Protein AF-A0A3B8IU15-F1 (afdb_monomer_lite)

Structure (mmCIF, N/CA/C/O backbone):
data_AF-A0A3B8IU15-F1
#
_entry.id   AF-A0A3B8IU15-F1
#
loop_
_atom_site.group_PDB
_atom_site.id
_atom_site.type_symbol
_atom_site.label_atom_id
_atom_site.label_alt_id
_atom_site.label_comp_id
_atom_site.label_asym_id
_atom_site.label_entity_id
_atom_site.label_seq_id
_atom_site.pdbx_PDB_ins_code
_atom_site.Cartn_x
_atom_site.Cartn_y
_atom_site.Cartn_z
_atom_site.occupancy
_atom_site.B_iso_or_equiv
_atom_site.auth_seq_id
_atom_site.auth_comp_id
_atom_site.auth_asym_id
_atom_site.auth_atom_id
_atom_site.pdbx_PDB_model_num
ATOM 1 N N . MET A 1 1 ? 6.426 -21.301 19.325 1.00 59.97 1 MET A N 1
ATOM 2 C CA . MET A 1 1 ? 5.201 -21.389 18.507 1.00 59.97 1 MET A CA 1
ATOM 3 C C . MET A 1 1 ? 5.144 -20.111 17.694 1.00 59.97 1 MET A C 1
ATOM 5 O O . MET A 1 1 ? 5.257 -19.052 18.295 1.00 59.97 1 MET A O 1
ATOM 9 N N . TYR A 1 2 ? 5.090 -20.204 16.367 1.00 81.44 2 TYR A N 1
ATOM 10 C CA . TYR A 1 2 ? 4.883 -19.036 15.508 1.00 81.44 2 TYR A CA 1
ATOM 11 C C . TYR A 1 2 ? 3.377 -18.874 15.291 1.00 81.44 2 TYR A C 1
ATOM 13 O O . TYR A 1 2 ? 2.702 -19.870 15.042 1.00 81.44 2 TYR A O 1
ATOM 21 N N . SER A 1 3 ? 2.863 -17.653 15.423 1.00 88.06 3 SER A N 1
ATOM 22 C CA . SER A 1 3 ? 1.466 -17.310 15.139 1.00 88.06 3 SER A CA 1
ATOM 23 C C . SER A 1 3 ? 1.438 -16.130 14.181 1.00 88.06 3 SER A C 1
ATOM 25 O O . SER A 1 3 ? 2.228 -15.198 14.335 1.00 88.06 3 SER A O 1
ATOM 27 N N . GLY A 1 4 ? 0.531 -16.176 13.207 1.00 90.06 4 GLY A N 1
ATOM 28 C CA . GLY A 1 4 ? 0.187 -15.002 12.409 1.00 90.06 4 GLY A CA 1
ATOM 29 C C . GLY A 1 4 ? -0.587 -13.972 13.237 1.00 90.06 4 GLY A C 1
ATOM 30 O O . GLY A 1 4 ? -0.955 -14.233 14.385 1.00 90.06 4 GLY A O 1
ATOM 31 N N . LEU A 1 5 ? -0.847 -12.811 12.634 1.00 92.81 5 LEU A N 1
ATOM 32 C CA . LEU A 1 5 ? -1.562 -11.700 13.278 1.00 92.81 5 LEU A CA 1
ATOM 33 C C . LEU A 1 5 ? -3.088 -11.862 13.281 1.00 92.81 5 LEU A C 1
ATOM 35 O O . LEU A 1 5 ? -3.754 -11.261 14.113 1.00 92.81 5 LEU A O 1
ATOM 39 N N . ALA A 1 6 ? -3.629 -12.695 12.389 1.00 94.38 6 ALA A N 1
ATOM 40 C CA . ALA A 1 6 ? -5.051 -13.024 12.320 1.00 94.38 6 ALA A CA 1
ATOM 41 C C . ALA A 1 6 ? -5.238 -14.557 12.321 1.00 94.38 6 ALA A C 1
ATOM 43 O O . ALA A 1 6 ? -5.575 -15.135 11.287 1.00 94.38 6 ALA A O 1
ATOM 44 N N . PRO A 1 7 ? -4.942 -15.242 13.444 1.00 93.38 7 PRO A N 1
ATOM 45 C CA . PRO A 1 7 ? -4.878 -16.707 13.496 1.00 93.38 7 PRO A CA 1
ATOM 46 C C . PRO A 1 7 ? -6.224 -17.402 13.243 1.00 93.38 7 PRO A C 1
ATOM 48 O O . PRO A 1 7 ? -6.230 -18.538 12.781 1.00 93.38 7 PRO A O 1
ATOM 51 N N . ASP A 1 8 ? -7.340 -16.714 13.497 1.00 93.25 8 ASP A N 1
ATOM 52 C CA . ASP A 1 8 ? -8.697 -17.250 13.328 1.00 93.25 8 ASP A CA 1
ATOM 53 C C . ASP A 1 8 ? -9.352 -16.841 11.993 1.00 93.25 8 ASP A C 1
ATOM 55 O O . ASP A 1 8 ? -10.523 -17.139 11.749 1.00 93.25 8 ASP A O 1
ATOM 59 N N . ALA A 1 9 ? -8.626 -16.136 11.116 1.00 94.50 9 ALA A N 1
ATOM 60 C CA . ALA A 1 9 ? -9.149 -15.724 9.818 1.00 94.50 9 ALA A CA 1
ATOM 61 C C . ALA A 1 9 ? -9.245 -16.905 8.835 1.00 94.50 9 ALA A C 1
ATOM 63 O O . ALA A 1 9 ? -8.441 -17.837 8.851 1.00 94.50 9 ALA A O 1
ATOM 64 N N . SER A 1 10 ? -10.229 -16.839 7.937 1.00 94.94 10 SER A N 1
ATOM 65 C CA . SER A 1 10 ? -10.330 -17.738 6.782 1.00 94.94 10 SER A CA 1
ATOM 66 C C . SER A 1 10 ? -9.655 -17.105 5.569 1.00 94.94 10 SER A C 1
ATOM 68 O O . SER A 1 10 ? -9.803 -15.907 5.337 1.00 94.94 10 SER A O 1
ATOM 70 N N . PHE A 1 11 ? -8.942 -17.910 4.782 1.00 95.81 11 PHE A N 1
ATOM 71 C CA . PHE A 1 11 ? -8.139 -17.428 3.660 1.00 95.81 11 PHE A CA 1
ATOM 72 C C . PHE A 1 11 ? -8.587 -18.055 2.341 1.00 95.81 11 PHE A C 1
ATOM 74 O O . PHE A 1 11 ? -8.794 -19.265 2.254 1.00 95.81 11 PHE A O 1
ATOM 81 N N . TYR A 1 12 ? -8.653 -17.221 1.307 1.00 97.44 12 TYR A N 1
ATOM 82 C CA . TYR A 1 12 ? -8.686 -17.642 -0.089 1.00 97.44 12 TYR A CA 1
ATOM 83 C C . TYR A 1 12 ? -7.323 -17.350 -0.712 1.00 97.44 12 TYR A C 1
ATOM 85 O O . TYR A 1 12 ? -6.688 -16.350 -0.377 1.00 97.44 12 TYR A O 1
ATOM 93 N N . LEU A 1 13 ? -6.871 -18.220 -1.613 1.00 96.62 13 LEU A N 1
ATOM 94 C CA . LEU A 1 13 ? -5.615 -18.046 -2.336 1.00 96.62 13 LEU A CA 1
ATOM 95 C C . LEU A 1 13 ? -5.902 -18.002 -3.833 1.00 96.62 13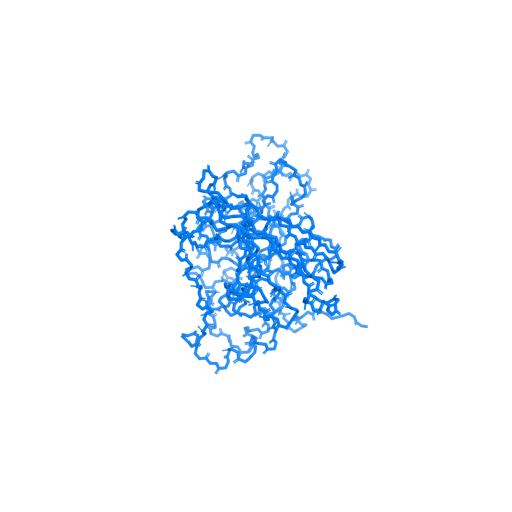 LEU A C 1
ATOM 97 O O . LEU A 1 13 ? -6.379 -18.985 -4.399 1.00 96.62 13 LEU A O 1
ATOM 101 N N . ALA A 1 14 ? -5.571 -16.880 -4.461 1.00 95.44 14 ALA A N 1
ATOM 102 C CA . ALA A 1 14 ? -5.543 -16.746 -5.908 1.00 95.44 14 ALA A CA 1
ATOM 103 C C . ALA A 1 14 ? -4.088 -16.758 -6.387 1.00 95.44 14 ALA A C 1
ATOM 105 O O . ALA A 1 14 ? -3.240 -16.065 -5.828 1.00 95.44 14 ALA A O 1
ATOM 106 N N . ARG A 1 15 ? -3.799 -17.556 -7.417 1.00 93.44 15 ARG A N 1
ATOM 107 C CA . ARG A 1 15 ? -2.500 -17.564 -8.095 1.00 93.44 15 ARG A CA 1
ATOM 108 C C . ARG A 1 15 ? -2.677 -16.944 -9.474 1.00 93.44 15 ARG A C 1
ATOM 110 O O . ARG A 1 15 ? -3.376 -17.527 -10.299 1.00 93.44 15 ARG A O 1
ATOM 117 N N . THR A 1 16 ? -2.062 -15.788 -9.683 1.00 92.12 16 THR A N 1
ATOM 118 C CA . THR A 1 16 ? -2.218 -14.956 -10.887 1.00 92.12 16 THR A CA 1
ATOM 119 C C . THR A 1 16 ? -1.038 -15.112 -11.841 1.00 92.12 16 THR A C 1
ATOM 121 O O . THR A 1 16 ? -1.242 -15.153 -13.054 1.00 92.12 16 THR A O 1
ATOM 124 N N . GLU A 1 17 ? 0.156 -15.305 -11.275 1.00 87.56 17 GLU A N 1
ATOM 125 C CA . GLU A 1 17 ? 1.407 -15.401 -12.025 1.00 87.56 17 GLU A CA 1
ATOM 126 C C . GLU A 1 17 ? 1.615 -16.782 -12.650 1.00 87.56 17 GLU A C 1
ATOM 128 O O . GLU A 1 17 ? 1.285 -17.839 -12.082 1.00 87.56 17 GLU A O 1
ATOM 133 N N . HIS A 1 18 ? 2.241 -16.767 -13.817 1.00 78.19 18 HIS A N 1
ATOM 134 C CA . HIS A 1 18 ? 2.696 -17.909 -14.571 1.00 78.19 18 HIS A CA 1
ATOM 135 C C . HIS A 1 18 ? 4.214 -18.043 -14.397 1.00 78.19 18 HIS A C 1
ATOM 137 O O . HIS A 1 18 ? 4.992 -17.475 -15.143 1.00 78.19 18 HIS A O 1
ATOM 143 N N . GLY A 1 19 ? 4.655 -18.860 -13.437 1.00 73.12 19 GLY A N 1
ATOM 144 C CA . GLY A 1 19 ? 6.040 -18.868 -12.929 1.00 73.12 19 GLY A CA 1
ATOM 145 C C . GLY A 1 19 ? 7.208 -19.211 -13.876 1.00 73.12 19 GLY A C 1
ATOM 146 O O . GLY A 1 19 ? 8.279 -19.541 -13.375 1.00 73.12 19 GLY A O 1
ATOM 147 N N . THR A 1 20 ? 7.037 -19.200 -15.200 1.00 77.88 20 THR A N 1
ATOM 148 C CA . THR A 1 20 ? 8.144 -19.237 -16.174 1.00 77.88 20 THR A CA 1
ATOM 149 C C . THR A 1 20 ? 8.263 -17.980 -17.025 1.00 77.88 20 THR A C 1
ATOM 151 O O . THR A 1 20 ? 9.301 -17.835 -17.663 1.00 77.88 20 THR A O 1
ATOM 154 N N . ASN A 1 21 ? 7.222 -17.141 -17.079 1.00 82.25 21 ASN A N 1
ATOM 155 C CA . ASN A 1 21 ? 7.164 -15.986 -17.965 1.00 82.25 21 ASN A CA 1
ATOM 156 C C . ASN A 1 21 ? 6.575 -14.795 -17.213 1.00 82.25 21 ASN A C 1
ATOM 158 O O . ASN A 1 21 ? 5.537 -14.966 -16.586 1.00 82.25 21 ASN A O 1
ATOM 162 N N . GLU A 1 22 ? 7.168 -13.620 -17.368 1.00 86.25 22 GLU A N 1
ATOM 163 C CA . GLU A 1 22 ? 6.643 -12.357 -16.837 1.00 86.25 22 GLU A CA 1
ATOM 164 C C . GLU A 1 22 ? 6.056 -11.557 -18.006 1.00 86.25 22 GLU A C 1
ATOM 166 O O . GLU A 1 22 ? 6.790 -11.147 -18.910 1.00 86.25 22 GLU A O 1
ATOM 171 N N . TYR A 1 23 ? 4.736 -11.351 -18.040 1.00 89.94 23 TYR A N 1
ATOM 172 C CA . TYR A 1 23 ? 4.070 -10.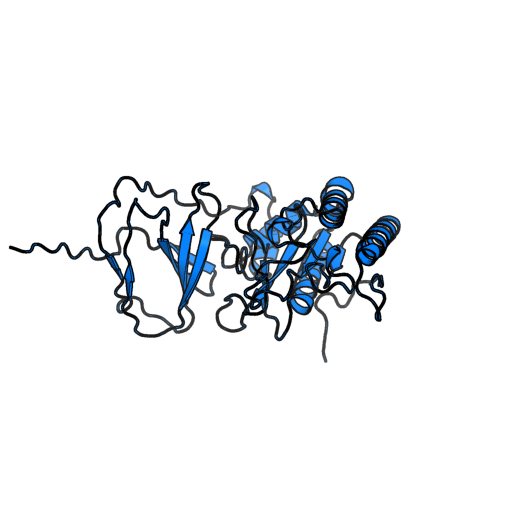638 -19.147 1.00 89.94 23 TYR A CA 1
ATOM 173 C C . TYR A 1 23 ? 2.816 -9.889 -18.687 1.00 89.94 23 TYR A C 1
ATOM 175 O O . TYR A 1 23 ? 2.153 -10.262 -17.720 1.00 89.94 23 TYR A O 1
ATOM 183 N N . ARG A 1 24 ? 2.410 -8.841 -19.416 1.00 89.88 24 ARG A N 1
ATOM 184 C CA . ARG A 1 24 ? 1.284 -7.971 -19.007 1.00 89.88 24 ARG A CA 1
ATOM 185 C C . ARG A 1 24 ? -0.052 -8.689 -18.821 1.00 89.88 24 ARG A C 1
ATOM 187 O O . ARG A 1 24 ? -0.902 -8.192 -18.084 1.00 89.88 24 ARG A O 1
ATOM 194 N N . GLY A 1 25 ? -0.250 -9.846 -19.451 1.00 90.75 25 GLY A N 1
ATOM 195 C CA . GLY A 1 25 ? -1.464 -10.649 -19.279 1.00 90.75 25 GLY A CA 1
ATOM 196 C C . GLY A 1 25 ? -1.646 -11.204 -17.860 1.00 90.75 25 GLY A C 1
ATOM 197 O O . GLY A 1 25 ? -2.768 -11.520 -17.471 1.00 90.75 25 GLY A O 1
ATOM 198 N N . GLU A 1 26 ? -0.598 -11.256 -17.038 1.00 93.06 26 GLU A N 1
ATOM 199 C CA . GLU A 1 26 ? -0.723 -11.613 -15.618 1.00 93.06 26 GLU A CA 1
ATOM 200 C C . GLU A 1 26 ? -1.559 -10.599 -14.835 1.00 93.06 26 GLU A C 1
ATOM 202 O O . GLU A 1 26 ? -2.309 -10.978 -13.935 1.00 93.06 26 GLU A O 1
ATOM 207 N N . GLN A 1 27 ? -1.569 -9.334 -15.263 1.00 94.31 27 GLN A N 1
ATOM 208 C CA . GLN A 1 27 ? -2.461 -8.322 -14.697 1.00 94.31 27 GLN A CA 1
ATOM 209 C C . GLN A 1 27 ? -3.933 -8.614 -15.001 1.00 94.31 27 GLN A C 1
ATOM 211 O O . GLN A 1 27 ? -4.802 -8.308 -14.187 1.00 94.31 27 GLN A O 1
ATOM 216 N N . ASP A 1 28 ? -4.233 -9.236 -16.143 1.00 94.88 28 ASP A N 1
ATOM 217 C CA . ASP A 1 28 ? -5.597 -9.660 -16.468 1.00 94.88 28 ASP A CA 1
ATOM 218 C C . ASP A 1 28 ? -6.029 -10.819 -15.570 1.00 94.88 28 ASP A C 1
ATOM 220 O O . ASP A 1 28 ? -7.147 -10.812 -15.050 1.00 94.88 28 ASP A O 1
ATOM 224 N N . ASN A 1 29 ? -5.124 -11.769 -15.307 1.00 95.56 29 ASN A N 1
ATOM 225 C CA . ASN A 1 29 ? -5.355 -12.826 -14.320 1.00 95.56 29 ASN A CA 1
ATOM 226 C C . ASN A 1 29 ? -5.553 -12.240 -12.918 1.00 95.56 29 ASN A C 1
ATOM 228 O O . ASN A 1 29 ? -6.396 -12.721 -12.162 1.00 95.56 29 ASN A O 1
ATOM 232 N N . TRP A 1 30 ? -4.795 -11.198 -12.576 1.00 95.94 30 TRP A N 1
ATOM 233 C CA . TRP A 1 30 ? -4.908 -10.497 -11.304 1.00 95.94 30 TRP A CA 1
ATOM 234 C C . TRP A 1 30 ? -6.268 -9.819 -11.138 1.00 95.94 30 TRP A C 1
ATOM 236 O O . TRP A 1 30 ? -6.927 -9.994 -10.113 1.00 95.94 30 TRP A O 1
ATOM 246 N N . ILE A 1 31 ? -6.740 -9.119 -12.169 1.00 97.38 31 ILE A N 1
ATOM 247 C CA . ILE A 1 31 ? -8.069 -8.498 -12.172 1.00 97.38 31 ILE A CA 1
ATOM 248 C C . ILE A 1 31 ? -9.161 -9.573 -12.082 1.00 97.38 31 ILE A C 1
ATOM 250 O O . ILE A 1 31 ? -10.061 -9.451 -11.254 1.00 97.38 31 ILE A O 1
ATOM 254 N N . ALA A 1 32 ? -9.050 -10.663 -12.845 1.00 97.56 32 ALA A N 1
ATOM 255 C CA . ALA A 1 32 ? -10.000 -11.774 -12.779 1.00 97.56 32 ALA A CA 1
ATOM 256 C C . ALA A 1 32 ? -10.025 -12.442 -11.389 1.00 97.56 32 ALA A C 1
ATOM 258 O O . ALA A 1 32 ? -11.082 -12.843 -10.897 1.00 97.56 32 ALA A O 1
ATOM 259 N N . ALA A 1 33 ? -8.873 -12.541 -10.722 1.00 97.50 33 ALA A N 1
ATOM 260 C CA . ALA A 1 33 ? -8.793 -13.015 -9.346 1.00 97.50 33 ALA A CA 1
ATOM 261 C C . ALA A 1 33 ? -9.493 -12.061 -8.369 1.00 97.50 33 ALA A C 1
ATOM 263 O O . ALA A 1 33 ? -10.202 -12.528 -7.478 1.00 97.50 33 ALA A O 1
ATOM 264 N N . LEU A 1 34 ? -9.335 -10.746 -8.539 1.00 97.75 34 LEU A N 1
ATOM 265 C CA . LEU A 1 34 ? -10.026 -9.752 -7.719 1.00 97.75 34 LEU A CA 1
ATOM 266 C C . LEU A 1 34 ? -11.552 -9.833 -7.896 1.00 97.75 34 LEU A C 1
ATOM 268 O O . LEU A 1 34 ? -12.276 -9.850 -6.902 1.00 97.75 34 LEU A O 1
ATOM 272 N N . GLU A 1 35 ? -12.038 -9.969 -9.132 1.00 97.81 35 GLU A N 1
ATOM 273 C CA . GLU A 1 35 ? -13.462 -10.179 -9.438 1.00 97.81 35 GLU A CA 1
ATOM 274 C C . GLU A 1 35 ? -14.001 -11.479 -8.821 1.00 97.81 35 GLU A C 1
ATOM 276 O O . GLU A 1 35 ? -15.108 -11.520 -8.279 1.00 97.81 35 GLU A O 1
ATOM 281 N N . TRP A 1 36 ? -13.208 -12.553 -8.854 1.00 98.31 36 TRP A N 1
ATOM 282 C CA . TRP A 1 36 ? -13.563 -13.807 -8.195 1.00 98.31 36 TRP A CA 1
ATOM 283 C C . TRP A 1 36 ? -13.656 -13.646 -6.671 1.00 98.31 36 TRP A C 1
ATOM 285 O O . TRP A 1 36 ? -14.621 -14.123 -6.071 1.00 98.31 36 TRP A O 1
ATOM 295 N N . LEU A 1 37 ? -12.711 -12.941 -6.044 1.00 98.25 37 LEU A N 1
ATOM 296 C CA . LEU A 1 37 ? -12.743 -12.649 -4.607 1.00 98.25 37 LEU A CA 1
ATOM 297 C C . LEU A 1 37 ? -13.967 -11.795 -4.223 1.00 98.25 37 LEU A C 1
ATOM 299 O O . LEU A 1 37 ? -14.635 -12.126 -3.240 1.00 98.25 37 LEU A O 1
ATOM 303 N N . ASP A 1 38 ? -14.314 -10.772 -5.015 1.00 97.50 38 ASP A N 1
ATOM 304 C CA . ASP A 1 38 ? -15.559 -9.992 -4.854 1.00 97.50 38 ASP A CA 1
ATOM 305 C C . ASP A 1 38 ? -16.791 -10.911 -4.905 1.00 97.50 38 ASP A C 1
ATOM 307 O O . ASP A 1 38 ? -17.642 -10.876 -4.016 1.00 97.50 38 ASP A O 1
ATOM 311 N N . SER A 1 39 ? -16.845 -11.833 -5.877 1.00 97.88 39 SER A N 1
ATOM 312 C CA . SER A 1 39 ? -17.966 -12.778 -6.026 1.00 97.88 39 SER A CA 1
ATOM 313 C C . SER A 1 39 ? -18.163 -13.718 -4.825 1.00 97.88 39 SER A C 1
ATOM 315 O O . SER A 1 39 ? -19.267 -14.218 -4.599 1.00 97.88 39 SER A O 1
ATOM 317 N N . LEU A 1 40 ? -17.105 -13.945 -4.039 1.00 97.62 40 LEU A N 1
ATOM 318 C CA . LEU A 1 40 ? -17.124 -14.740 -2.810 1.00 97.62 40 LEU A CA 1
ATOM 319 C C . LEU A 1 40 ? -17.455 -13.909 -1.558 1.00 97.62 40 LEU A C 1
ATOM 321 O O . LEU A 1 40 ? -17.557 -14.468 -0.465 1.00 97.62 40 LEU A O 1
ATOM 325 N N . GLY A 1 41 ? -17.611 -12.589 -1.696 1.00 95.88 41 GLY A N 1
ATOM 326 C CA . GLY A 1 41 ? -17.830 -11.665 -0.584 1.00 95.88 41 GLY A CA 1
ATOM 327 C C . GLY A 1 41 ? -16.572 -11.391 0.244 1.00 95.88 41 GLY A C 1
ATOM 328 O O . GLY A 1 41 ? -16.674 -11.035 1.421 1.00 95.88 41 GLY A O 1
ATOM 329 N N . VAL A 1 42 ? -15.379 -11.583 -0.330 1.00 97.44 42 VAL A N 1
ATOM 330 C CA . VAL A 1 42 ? -14.118 -11.265 0.349 1.00 97.44 42 VAL A CA 1
ATOM 331 C C . VAL A 1 42 ? -13.994 -9.753 0.500 1.00 97.44 42 VAL A C 1
ATOM 333 O O . VAL A 1 42 ? -14.056 -9.013 -0.473 1.00 97.44 42 VAL A O 1
ATOM 336 N N . ARG A 1 43 ? -13.780 -9.286 1.733 1.00 94.56 43 ARG A N 1
ATOM 337 C CA . ARG A 1 43 ? -13.648 -7.851 2.038 1.00 94.56 43 ARG A CA 1
ATOM 338 C C . ARG A 1 43 ? -12.231 -7.356 2.256 1.00 94.56 43 ARG A C 1
ATOM 340 O O . ARG A 1 43 ? -12.013 -6.158 2.159 1.00 94.56 43 ARG A O 1
ATOM 347 N N . LEU A 1 44 ? -11.294 -8.236 2.586 1.00 98.56 44 LEU A N 1
ATOM 348 C CA . LEU A 1 44 ? -9.899 -7.882 2.826 1.00 98.56 44 LEU A CA 1
ATOM 349 C C . LEU A 1 44 ? -9.019 -8.710 1.903 1.00 98.56 44 LEU A C 1
ATOM 351 O O . LEU A 1 44 ? -9.045 -9.939 1.958 1.00 98.56 44 LEU A O 1
ATOM 355 N N . VAL A 1 45 ? -8.232 -8.028 1.082 1.00 98.56 45 VAL A N 1
ATOM 356 C CA . VAL A 1 45 ? -7.308 -8.642 0.135 1.00 98.56 45 VAL A CA 1
ATOM 357 C C . VAL A 1 45 ? -5.906 -8.129 0.432 1.00 98.56 45 VAL A C 1
ATOM 359 O O . VAL A 1 45 ? -5.660 -6.926 0.433 1.00 98.56 45 VAL A O 1
ATOM 362 N N . ASN A 1 46 ? -4.984 -9.057 0.677 1.00 98.50 46 ASN A N 1
ATOM 363 C CA . ASN A 1 46 ? -3.555 -8.773 0.702 1.00 98.50 46 ASN A CA 1
ATOM 364 C C . ASN A 1 46 ? -2.948 -9.119 -0.658 1.00 98.50 46 ASN A C 1
ATOM 366 O O . ASN A 1 46 ? -3.100 -10.249 -1.122 1.00 98.50 46 ASN A O 1
ATOM 370 N N . CYS A 1 47 ? -2.180 -8.196 -1.225 1.00 97.38 47 CYS A N 1
ATOM 371 C CA . CYS A 1 47 ? -1.363 -8.430 -2.405 1.00 97.38 47 CYS A CA 1
ATOM 372 C C . CYS A 1 47 ? 0.102 -8.133 -2.086 1.00 97.38 47 CYS A C 1
ATOM 374 O O . CYS A 1 47 ? 0.471 -7.000 -1.790 1.00 97.38 47 CYS A O 1
ATOM 376 N N . SER A 1 48 ? 0.942 -9.160 -2.168 1.00 96.75 48 SER A N 1
ATOM 377 C CA . SER A 1 48 ? 2.394 -9.055 -1.973 1.00 96.75 48 SER A CA 1
ATOM 378 C C . SER A 1 48 ? 3.156 -9.029 -3.308 1.00 96.75 48 SER A C 1
ATOM 380 O O . SER A 1 48 ? 4.298 -9.488 -3.369 1.00 96.75 48 SER A O 1
ATOM 382 N N . LEU A 1 49 ? 2.487 -8.542 -4.356 1.00 94.06 49 LEU A N 1
ATOM 383 C CA . LEU A 1 49 ? 2.898 -8.500 -5.758 1.00 94.06 49 LEU A CA 1
ATOM 384 C C . LEU A 1 49 ? 2.602 -7.101 -6.325 1.00 94.06 49 LEU A C 1
ATOM 386 O O . LEU A 1 49 ? 1.629 -6.464 -5.910 1.00 94.06 49 LEU A O 1
ATOM 390 N N . GLY A 1 50 ? 3.418 -6.663 -7.278 1.00 95.00 50 GLY A N 1
ATOM 391 C CA . GLY A 1 50 ? 3.194 -5.478 -8.098 1.00 95.00 50 GLY A CA 1
ATOM 392 C C . GLY A 1 50 ? 4.019 -5.559 -9.382 1.00 95.00 50 GLY A C 1
ATOM 393 O O . GLY A 1 50 ? 4.911 -6.396 -9.491 1.00 95.00 50 GLY A O 1
ATOM 394 N N . TYR A 1 51 ? 3.709 -4.695 -10.342 1.00 95.50 51 TYR A N 1
ATOM 395 C CA . TYR A 1 51 ? 4.289 -4.687 -11.679 1.00 95.50 51 TYR A CA 1
ATOM 396 C C . TYR A 1 51 ? 5.007 -3.362 -11.952 1.00 95.50 51 TYR A C 1
ATOM 398 O O . TYR A 1 51 ? 4.503 -2.281 -11.638 1.00 95.50 51 TYR A O 1
ATOM 406 N N . SER A 1 52 ? 6.195 -3.437 -12.541 1.00 94.50 52 SER A N 1
ATOM 407 C CA . SER A 1 52 ? 7.021 -2.275 -12.877 1.00 94.50 52 SER A CA 1
ATOM 408 C C . SER A 1 52 ? 7.781 -2.540 -14.177 1.00 94.50 52 SER A C 1
ATOM 410 O O . SER A 1 52 ? 7.270 -2.307 -15.268 1.00 94.50 52 SER A O 1
ATOM 412 N N . TYR A 1 53 ? 8.975 -3.099 -14.078 1.00 91.62 53 TYR A N 1
ATOM 413 C CA . TYR A 1 53 ? 9.808 -3.527 -15.191 1.00 91.62 53 TYR A CA 1
ATOM 414 C C . TYR A 1 53 ? 10.299 -4.953 -14.926 1.00 91.62 53 TYR A C 1
ATOM 416 O O . TYR A 1 53 ? 10.140 -5.477 -13.826 1.00 91.62 53 TYR A O 1
ATOM 424 N N . GLY A 1 54 ? 10.927 -5.569 -15.924 1.00 90.06 54 GLY A N 1
ATOM 425 C CA . GLY A 1 54 ? 11.404 -6.949 -15.836 1.00 90.06 54 GLY A CA 1
ATOM 426 C C . GLY A 1 54 ? 10.481 -7.966 -16.503 1.00 90.06 54 GLY A C 1
ATOM 427 O O . GLY A 1 54 ? 10.697 -9.159 -16.318 1.00 90.06 54 GLY A O 1
ATOM 428 N N . PHE A 1 55 ? 9.512 -7.505 -17.300 1.00 92.81 55 PHE A N 1
ATOM 429 C CA . PHE A 1 55 ? 8.767 -8.373 -18.207 1.00 92.81 55 PHE A CA 1
ATOM 430 C C . PHE A 1 55 ? 9.702 -8.997 -19.253 1.00 92.81 55 PHE A C 1
ATOM 432 O O . PHE A 1 55 ? 10.719 -8.403 -19.633 1.00 92.81 55 PHE A O 1
ATOM 439 N N . ASP A 1 56 ? 9.338 -10.186 -19.739 1.00 92.50 56 ASP A N 1
ATOM 440 C CA . ASP A 1 56 ? 10.109 -10.935 -20.737 1.00 92.50 56 ASP A CA 1
ATOM 441 C C . ASP A 1 56 ? 10.220 -10.179 -22.067 1.00 92.50 56 ASP A C 1
ATOM 443 O O . ASP A 1 56 ? 11.258 -10.238 -22.732 1.00 92.50 56 ASP A O 1
ATOM 447 N N . ASP A 1 57 ? 9.151 -9.473 -22.455 1.00 93.69 57 ASP A N 1
ATOM 448 C CA . ASP A 1 57 ? 9.159 -8.514 -23.557 1.00 93.69 57 ASP A CA 1
ATOM 449 C C . ASP A 1 57 ? 9.432 -7.104 -23.003 1.00 93.69 57 ASP A C 1
ATOM 451 O O . ASP A 1 57 ? 8.582 -6.539 -22.310 1.00 93.69 57 ASP A O 1
ATOM 455 N N . PRO A 1 58 ? 10.592 -6.490 -23.303 1.00 93.75 58 PRO A N 1
ATOM 456 C CA . PRO A 1 58 ? 10.913 -5.164 -22.797 1.00 93.75 58 PRO A CA 1
ATOM 457 C C . PRO A 1 58 ? 9.942 -4.060 -23.227 1.00 93.75 58 PRO A C 1
ATOM 459 O O . PRO A 1 58 ? 9.859 -3.053 -22.525 1.00 93.75 58 PRO A O 1
ATOM 462 N N . GLU A 1 59 ? 9.213 -4.236 -24.336 1.00 94.75 59 GLU A N 1
ATOM 463 C CA . GLU A 1 59 ? 8.176 -3.294 -24.788 1.00 94.75 59 GLU A CA 1
ATOM 464 C C . GLU A 1 59 ? 6.949 -3.298 -23.862 1.00 94.75 59 GLU A C 1
ATOM 466 O O . GLU A 1 59 ? 6.142 -2.369 -23.877 1.00 94.75 59 GLU A O 1
ATOM 471 N N . GLU A 1 60 ? 6.809 -4.329 -23.024 1.00 94.06 60 GLU A N 1
ATOM 472 C CA . GLU A 1 60 ? 5.785 -4.405 -21.991 1.00 94.06 60 GLU A CA 1
ATOM 473 C C . GLU A 1 60 ? 6.220 -3.765 -20.664 1.00 94.06 60 GLU A C 1
ATOM 475 O O . GLU A 1 60 ? 5.384 -3.604 -19.776 1.00 94.06 60 GLU A O 1
ATOM 480 N N . ASN A 1 61 ? 7.472 -3.339 -20.495 1.00 95.31 61 ASN A N 1
ATOM 481 C CA . ASN A 1 61 ? 7.874 -2.641 -19.273 1.00 95.31 61 ASN A CA 1
ATOM 482 C C . ASN A 1 61 ? 7.080 -1.353 -19.070 1.00 95.31 61 ASN A C 1
ATOM 484 O O . ASN A 1 61 ? 6.762 -0.642 -20.022 1.00 95.31 61 ASN A O 1
ATOM 488 N N . TYR A 1 62 ? 6.745 -1.060 -17.816 1.00 96.12 62 TYR A N 1
ATOM 489 C CA . TYR A 1 62 ? 6.303 0.278 -17.465 1.00 96.12 62 TYR A CA 1
ATOM 490 C C . TYR A 1 62 ? 7.488 1.231 -17.437 1.00 96.12 62 TYR A C 1
ATOM 492 O O . TYR A 1 62 ? 8.638 0.836 -17.231 1.00 96.12 62 TYR A O 1
ATOM 500 N N . LEU A 1 63 ? 7.173 2.508 -17.571 1.00 95.62 63 LEU A N 1
ATOM 501 C CA . LEU A 1 63 ? 8.061 3.604 -17.255 1.00 95.62 63 LEU A CA 1
ATOM 502 C C . LEU A 1 63 ? 7.750 4.160 -15.857 1.00 95.62 63 LEU A C 1
ATOM 504 O O . LEU A 1 63 ? 6.599 4.113 -15.411 1.00 95.62 63 LEU A O 1
ATOM 508 N N . PRO A 1 64 ? 8.741 4.748 -15.159 1.00 95.00 64 PRO A N 1
ATOM 509 C CA . PRO A 1 64 ? 8.523 5.362 -13.851 1.00 95.00 64 PRO A CA 1
ATOM 510 C C . PRO A 1 64 ? 7.388 6.396 -13.828 1.00 95.00 64 PRO A C 1
ATOM 512 O O . PRO A 1 64 ? 6.707 6.524 -12.815 1.00 95.00 64 PRO A O 1
ATOM 515 N N . GLU A 1 65 ? 7.174 7.134 -14.924 1.00 94.88 65 GLU A N 1
ATOM 516 C CA . GLU A 1 65 ? 6.116 8.155 -15.011 1.00 94.88 65 GLU A CA 1
ATOM 517 C C . GLU A 1 65 ? 4.703 7.577 -15.158 1.00 94.88 65 GLU A C 1
ATOM 519 O O . GLU A 1 65 ? 3.733 8.288 -14.906 1.00 94.88 65 GLU A O 1
ATOM 524 N N . GLU A 1 66 ? 4.576 6.290 -15.487 1.00 95.69 66 GLU A N 1
ATOM 525 C CA . GLU A 1 66 ? 3.287 5.593 -15.556 1.00 95.69 66 GLU A CA 1
ATOM 526 C C . GLU A 1 66 ? 2.773 5.155 -14.176 1.00 95.69 66 GLU A C 1
ATOM 528 O O . GLU A 1 66 ? 1.649 4.669 -14.059 1.00 95.69 66 GLU A O 1
ATOM 533 N N . MET A 1 67 ? 3.560 5.345 -13.110 1.00 96.56 67 MET A N 1
ATOM 534 C CA . MET A 1 67 ? 3.142 5.103 -11.723 1.00 96.56 67 MET A CA 1
ATOM 535 C C . MET A 1 67 ? 2.245 6.239 -11.193 1.00 96.56 67 MET A C 1
ATOM 537 O O . MET A 1 67 ? 2.440 6.732 -10.083 1.00 96.56 67 MET A O 1
ATOM 541 N N . ASP A 1 68 ? 1.285 6.691 -12.006 1.00 93.44 68 ASP A N 1
ATOM 542 C CA . ASP A 1 68 ? 0.432 7.871 -11.790 1.00 93.44 68 ASP A CA 1
ATOM 543 C C . ASP A 1 68 ? -0.996 7.541 -11.312 1.00 93.44 68 ASP A C 1
ATOM 545 O O . ASP A 1 68 ? -1.840 8.431 -11.188 1.00 93.44 68 ASP A O 1
ATOM 549 N N . GLY A 1 69 ? -1.281 6.263 -11.045 1.00 92.44 69 GLY A N 1
ATOM 550 C CA . GLY A 1 69 ? -2.595 5.785 -10.606 1.00 92.44 69 GLY A CA 1
ATOM 551 C C . GLY A 1 69 ? -3.580 5.518 -11.724 1.00 92.44 69 GLY A C 1
ATOM 552 O O . GLY A 1 69 ? -4.753 5.275 -11.440 1.00 92.44 69 GLY A O 1
ATOM 553 N N . ARG A 1 70 ? -3.133 5.539 -12.983 1.00 92.88 70 ARG A N 1
ATOM 554 C CA . ARG A 1 70 ? -4.011 5.361 -14.146 1.00 92.88 70 ARG A CA 1
ATOM 555 C C . ARG A 1 70 ? -3.755 4.085 -14.934 1.00 92.88 70 ARG A C 1
ATOM 557 O O . ARG A 1 70 ? -4.410 3.876 -15.957 1.00 92.88 70 ARG A O 1
ATOM 564 N N . THR A 1 71 ? -2.862 3.212 -14.471 1.00 94.81 71 THR A N 1
ATOM 565 C CA . THR A 1 71 ? -2.700 1.885 -15.07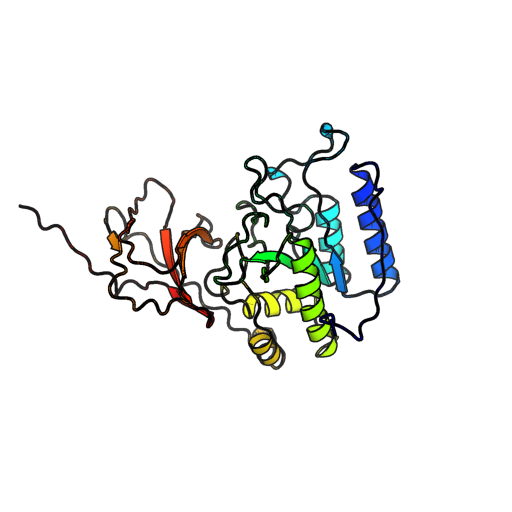5 1.00 94.81 71 THR A CA 1
ATOM 566 C C . THR A 1 71 ? -4.020 1.100 -14.998 1.00 94.81 71 THR A C 1
ATOM 568 O O . THR A 1 71 ? -4.889 1.357 -14.158 1.00 94.81 71 THR A O 1
ATOM 571 N N . LYS A 1 72 ? -4.191 0.106 -15.879 1.00 94.12 72 LYS A N 1
ATOM 572 C CA . LYS A 1 72 ? -5.398 -0.737 -15.905 1.00 94.12 72 LYS A CA 1
ATOM 573 C C . LYS A 1 72 ? -5.665 -1.392 -14.544 1.00 94.12 72 LYS A C 1
ATOM 575 O O . LYS A 1 72 ? -6.794 -1.361 -14.055 1.00 94.12 72 LYS A O 1
ATOM 580 N N . ILE A 1 73 ? -4.625 -1.964 -13.940 1.00 96.50 73 ILE A N 1
ATOM 581 C CA . ILE A 1 73 ? -4.713 -2.631 -12.643 1.00 96.50 73 ILE A CA 1
ATOM 582 C C . ILE A 1 73 ? -4.943 -1.628 -11.503 1.00 96.50 73 ILE A C 1
ATOM 584 O O . ILE A 1 73 ? -5.783 -1.894 -10.645 1.00 96.50 73 ILE A O 1
ATOM 588 N N . ALA A 1 74 ? -4.329 -0.436 -11.547 1.00 96.81 74 ALA A N 1
ATOM 589 C CA . ALA A 1 74 ? -4.607 0.650 -10.603 1.00 96.81 74 ALA A CA 1
ATOM 590 C C . ALA A 1 74 ? -6.081 1.081 -10.644 1.00 96.81 74 ALA A C 1
ATOM 592 O O . ALA A 1 74 ? -6.720 1.272 -9.607 1.00 96.81 74 ALA A O 1
ATOM 593 N N . LYS A 1 75 ? -6.671 1.162 -11.843 1.00 96.00 75 LYS A N 1
ATOM 594 C CA . LYS A 1 75 ? -8.090 1.496 -11.967 1.00 96.00 75 LYS A CA 1
ATOM 595 C C . LYS A 1 75 ? -8.999 0.390 -11.430 1.00 96.00 75 LYS A C 1
ATOM 597 O O . LYS A 1 75 ? -10.000 0.695 -10.785 1.00 96.00 75 LYS A O 1
ATOM 602 N N . ALA A 1 76 ? -8.655 -0.877 -11.657 1.00 96.75 76 ALA A N 1
ATOM 603 C CA . ALA A 1 76 ? -9.425 -2.008 -11.143 1.00 96.75 76 ALA A CA 1
ATOM 604 C C . ALA A 1 76 ? -9.464 -2.028 -9.605 1.00 96.75 76 ALA A C 1
ATOM 606 O O . ALA A 1 76 ? -10.536 -2.181 -9.019 1.00 96.75 76 ALA A O 1
ATOM 607 N N . VAL A 1 77 ? -8.322 -1.801 -8.946 1.00 97.38 77 VAL A N 1
ATOM 608 C CA . VAL A 1 77 ? -8.272 -1.746 -7.475 1.00 97.38 77 VAL A CA 1
ATOM 609 C C . VAL A 1 77 ? -9.007 -0.542 -6.906 1.00 97.38 77 VAL A C 1
ATOM 611 O O . VAL A 1 77 ? -9.683 -0.676 -5.890 1.00 97.38 77 VAL A O 1
ATOM 614 N N . GLN A 1 78 ? -8.941 0.606 -7.584 1.00 94.69 78 GLN A N 1
ATOM 615 C CA . GLN A 1 78 ? -9.694 1.787 -7.179 1.00 94.69 78 GLN A CA 1
ATOM 616 C C . GLN A 1 78 ? -11.202 1.495 -7.193 1.00 94.69 78 GLN A C 1
ATOM 618 O O . GLN A 1 78 ? -11.889 1.774 -6.215 1.00 94.69 78 GLN A O 1
ATOM 623 N N . LEU A 1 79 ? -11.714 0.881 -8.266 1.00 94.88 79 LEU A N 1
ATOM 624 C CA . LEU A 1 79 ? -13.131 0.511 -8.373 1.00 94.88 79 LEU A CA 1
ATOM 625 C C . LEU A 1 79 ? -13.538 -0.511 -7.304 1.00 94.88 79 LEU A C 1
ATOM 627 O O . LEU A 1 79 ? -14.598 -0.383 -6.696 1.00 94.88 79 LEU A O 1
ATOM 631 N N . ALA A 1 80 ? -12.694 -1.504 -7.024 1.00 96.81 80 ALA A N 1
ATOM 632 C CA . ALA A 1 80 ? -12.965 -2.471 -5.965 1.00 96.81 80 ALA A CA 1
ATOM 633 C C . ALA A 1 80 ? -13.016 -1.812 -4.570 1.00 96.81 80 ALA A C 1
ATOM 635 O O . ALA A 1 80 ? -13.877 -2.147 -3.754 1.00 96.81 80 ALA A O 1
ATOM 636 N N . ALA A 1 81 ? -12.155 -0.831 -4.297 1.00 93.38 81 ALA A N 1
ATOM 637 C CA . ALA A 1 81 ? -12.213 -0.078 -3.049 1.00 93.38 81 ALA A CA 1
ATOM 638 C C . ALA A 1 81 ? -13.453 0.829 -2.967 1.00 93.38 81 ALA A C 1
ATOM 640 O O . ALA A 1 81 ? -14.209 0.763 -1.997 1.00 93.38 81 ALA A O 1
ATOM 641 N N . GLU A 1 82 ? -13.686 1.654 -3.988 1.00 88.44 82 GLU A N 1
ATOM 642 C CA . GLU A 1 82 ? -14.708 2.709 -3.976 1.00 88.44 82 GLU A CA 1
ATOM 643 C C . GLU A 1 82 ? -16.131 2.174 -4.188 1.00 88.44 82 GLU A C 1
ATOM 645 O O . GLU A 1 82 ? -17.068 2.644 -3.542 1.00 88.44 82 GLU A O 1
ATOM 650 N N . GLU A 1 83 ? -16.310 1.182 -5.064 1.00 92.62 83 GLU A N 1
ATOM 651 C CA . GLU A 1 83 ? -17.636 0.697 -5.470 1.00 92.62 83 GLU A CA 1
ATOM 652 C C . GLU A 1 83 ? -18.033 -0.620 -4.797 1.00 92.62 83 GLU A C 1
ATOM 654 O O . GLU A 1 83 ? -19.225 -0.894 -4.638 1.00 92.62 83 GLU A O 1
ATOM 659 N N . LYS A 1 84 ? -17.056 -1.448 -4.402 1.00 94.62 84 LYS A N 1
ATOM 660 C CA . LYS A 1 84 ? -17.306 -2.756 -3.762 1.00 94.62 84 LYS A CA 1
ATOM 661 C C . LYS A 1 84 ? -17.027 -2.766 -2.264 1.00 94.62 84 LYS A C 1
ATOM 663 O O . LYS A 1 84 ? -17.405 -3.713 -1.579 1.00 94.62 84 LYS A O 1
ATOM 668 N N . GLY A 1 85 ? -16.397 -1.717 -1.732 1.00 91.31 85 GLY A N 1
ATOM 669 C CA . GLY A 1 85 ? -16.033 -1.648 -0.318 1.00 91.31 85 GLY A CA 1
ATOM 670 C C . GLY A 1 85 ? -14.956 -2.664 0.077 1.00 91.31 85 GLY A C 1
ATOM 671 O O . GLY A 1 85 ? -14.867 -3.031 1.253 1.00 91.31 85 GLY A O 1
ATOM 672 N N . MET A 1 86 ? -14.156 -3.136 -0.887 1.00 98.00 86 MET A N 1
ATOM 673 C CA . MET A 1 86 ? -13.034 -4.035 -0.628 1.00 98.00 86 MET A CA 1
ATOM 674 C C . MET A 1 86 ? -11.848 -3.252 -0.064 1.00 98.00 86 MET A C 1
ATOM 676 O O . MET A 1 86 ? -11.481 -2.190 -0.555 1.00 98.00 86 MET A O 1
ATOM 680 N N . ILE A 1 87 ? -11.213 -3.795 0.965 1.00 98.62 87 ILE A N 1
ATOM 681 C CA . ILE A 1 87 ? -9.996 -3.248 1.551 1.00 98.62 87 ILE A CA 1
ATOM 682 C C . ILE A 1 87 ? -8.807 -3.963 0.923 1.00 98.62 87 ILE A C 1
ATOM 684 O O . ILE A 1 87 ? -8.639 -5.174 1.083 1.00 98.62 87 ILE A O 1
ATOM 688 N N . LEU A 1 88 ? -7.986 -3.202 0.207 1.00 98.62 88 LEU A N 1
ATOM 689 C CA . LEU A 1 88 ? -6.855 -3.711 -0.558 1.00 98.62 88 LEU A CA 1
ATOM 690 C C . LEU A 1 88 ? -5.563 -3.258 0.116 1.00 98.62 88 LEU A C 1
ATOM 692 O O . LEU A 1 88 ? -5.267 -2.066 0.152 1.00 98.62 88 LEU A O 1
ATOM 696 N N . VAL A 1 89 ? -4.814 -4.211 0.665 1.00 98.81 89 VAL A N 1
ATOM 697 C CA . VAL A 1 89 ? -3.504 -3.990 1.284 1.00 98.81 89 VAL A CA 1
ATOM 698 C C . VAL A 1 89 ? -2.439 -4.495 0.319 1.00 98.81 89 VAL A C 1
ATOM 700 O O . VAL A 1 89 ? -2.334 -5.698 0.091 1.00 98.81 89 VAL A O 1
ATOM 703 N N . ILE A 1 90 ? -1.680 -3.583 -0.283 1.00 98.69 90 ILE A N 1
ATOM 704 C CA . ILE A 1 90 ? -0.763 -3.883 -1.390 1.00 98.69 90 ILE A CA 1
ATOM 705 C C . ILE A 1 90 ? 0.669 -3.526 -0.986 1.00 98.69 90 ILE A C 1
ATOM 707 O O . ILE A 1 90 ? 0.933 -2.436 -0.481 1.00 98.69 90 ILE A O 1
ATOM 711 N N . SER A 1 91 ? 1.614 -4.440 -1.202 1.00 98.31 91 SER A N 1
ATOM 712 C CA . SER A 1 91 ? 3.039 -4.169 -0.997 1.00 98.31 91 SER A CA 1
ATOM 713 C C . SER A 1 91 ? 3.533 -3.094 -1.953 1.00 98.31 91 SER A C 1
ATOM 715 O O . SER A 1 91 ? 3.210 -3.125 -3.135 1.00 98.31 91 SER A O 1
ATOM 717 N N . GLN A 1 92 ? 4.367 -2.183 -1.466 1.00 96.00 92 GLN A N 1
ATOM 718 C CA . GLN A 1 92 ? 4.780 -1.038 -2.265 1.00 96.00 92 GLN A CA 1
ATOM 719 C C . GLN A 1 92 ? 5.742 -1.373 -3.418 1.00 96.00 92 GLN A C 1
ATOM 721 O O . GLN A 1 92 ? 5.819 -0.608 -4.367 1.00 96.00 92 GLN A O 1
ATOM 726 N N . GLY A 1 93 ? 6.472 -2.488 -3.368 1.00 97.06 93 GLY A N 1
ATOM 727 C CA . GLY A 1 93 ? 7.548 -2.803 -4.321 1.00 97.06 93 GLY A CA 1
ATOM 728 C C . GLY A 1 93 ? 8.936 -2.740 -3.683 1.00 97.06 93 GLY A C 1
ATOM 729 O O . GLY A 1 93 ? 9.101 -2.229 -2.567 1.00 97.06 93 GLY A O 1
ATOM 730 N N . ASN A 1 94 ? 9.927 -3.324 -4.357 1.00 97.19 94 ASN A N 1
ATOM 731 C CA . ASN A 1 94 ? 11.269 -3.592 -3.823 1.00 97.19 94 ASN A CA 1
ATOM 732 C C . ASN A 1 94 ? 12.399 -2.936 -4.636 1.00 97.19 94 ASN A C 1
ATOM 734 O O . ASN A 1 94 ? 13.583 -3.197 -4.409 1.00 97.19 94 ASN A O 1
ATOM 738 N N . GLU A 1 95 ? 12.034 -2.035 -5.539 1.00 95.75 95 GLU A N 1
ATOM 739 C CA . GLU A 1 95 ? 12.919 -1.401 -6.512 1.00 95.75 95 GLU A CA 1
ATOM 740 C C . GLU A 1 95 ? 13.534 -0.102 -5.947 1.00 95.75 95 GLU A C 1
ATOM 742 O O . GLU A 1 95 ? 14.141 0.695 -6.657 1.00 95.75 95 GLU A O 1
ATOM 747 N N . GLY A 1 96 ? 13.417 0.127 -4.634 1.00 93.06 96 GLY A N 1
ATOM 748 C CA . GLY A 1 96 ? 13.787 1.373 -3.961 1.00 93.06 96 GLY A CA 1
ATOM 749 C C . GLY A 1 96 ? 15.282 1.712 -3.945 1.00 93.06 96 GLY A C 1
ATOM 750 O O . GLY A 1 96 ? 15.628 2.859 -3.643 1.00 93.06 96 GLY A O 1
ATOM 751 N N . ASN A 1 97 ? 16.148 0.740 -4.243 1.00 92.06 97 ASN A N 1
ATOM 752 C CA . ASN A 1 97 ? 17.594 0.921 -4.421 1.00 92.06 97 ASN A CA 1
ATOM 753 C C . ASN A 1 97 ? 18.008 0.931 -5.903 1.00 92.06 97 ASN A C 1
ATOM 755 O O . ASN A 1 97 ? 19.168 1.223 -6.196 1.00 92.06 97 ASN A O 1
ATOM 759 N N . ASP A 1 98 ? 17.100 0.603 -6.825 1.00 93.06 98 ASP A N 1
ATOM 760 C CA . ASP A 1 98 ? 17.379 0.659 -8.255 1.00 93.06 98 ASP A CA 1
ATOM 761 C C . ASP A 1 98 ? 17.335 2.117 -8.711 1.00 93.06 98 ASP A C 1
ATOM 763 O O . ASP A 1 98 ? 16.285 2.751 -8.686 1.00 93.06 98 ASP A O 1
ATOM 767 N N . LEU A 1 99 ? 18.480 2.659 -9.130 1.00 89.00 99 LEU A N 1
ATOM 768 C CA . LEU A 1 99 ? 18.606 4.055 -9.557 1.00 89.00 99 LEU A CA 1
ATOM 769 C C . LEU A 1 99 ? 17.783 4.395 -10.808 1.00 89.00 99 LEU A C 1
ATOM 771 O O . LEU A 1 99 ? 17.567 5.575 -11.070 1.00 89.00 99 LEU A O 1
ATOM 775 N N . THR A 1 100 ? 17.344 3.393 -11.570 1.00 90.81 100 THR A N 1
ATOM 776 C CA . THR A 1 100 ? 16.522 3.562 -12.774 1.00 90.81 100 THR A CA 1
ATOM 777 C C . THR A 1 100 ? 15.021 3.566 -12.483 1.00 90.81 100 THR A C 1
ATOM 779 O O . THR A 1 100 ? 14.258 4.059 -13.309 1.00 90.81 100 THR A O 1
ATOM 782 N N . TRP A 1 101 ? 14.602 3.085 -11.304 1.00 94.38 101 TRP A N 1
ATOM 783 C CA . TRP A 1 101 ? 13.193 2.996 -10.914 1.00 94.38 101 TRP A CA 1
ATOM 784 C C . TRP A 1 101 ? 12.880 3.768 -9.631 1.00 94.38 101 TRP A C 1
ATOM 786 O O . TRP A 1 101 ? 12.196 4.786 -9.669 1.00 94.38 101 TRP A O 1
ATOM 796 N N . GLN A 1 102 ? 13.404 3.310 -8.488 1.00 90.06 102 GLN A N 1
ATOM 797 C CA . GLN A 1 102 ? 13.240 3.852 -7.129 1.00 90.06 102 GLN A CA 1
ATOM 798 C C . GLN A 1 102 ? 11.813 3.910 -6.560 1.00 90.06 102 GLN A C 1
ATOM 800 O O . GLN A 1 102 ? 11.659 3.970 -5.335 1.00 90.06 102 GLN A O 1
ATOM 805 N N . TYR A 1 103 ? 10.785 3.943 -7.401 1.00 94.19 103 TYR A N 1
ATOM 806 C CA . TYR A 1 103 ? 9.398 4.104 -6.993 1.00 94.19 103 TYR A CA 1
ATOM 807 C C . TYR A 1 103 ? 8.741 2.789 -6.587 1.00 94.19 103 TYR A C 1
ATOM 809 O O . TYR A 1 103 ? 9.330 1.711 -6.650 1.00 94.19 103 TYR A O 1
ATOM 817 N N . LEU A 1 104 ? 7.503 2.913 -6.125 1.00 96.62 104 LEU A N 1
ATOM 818 C CA . LEU A 1 104 ? 6.573 1.805 -6.000 1.00 96.62 104 LEU A CA 1
ATOM 819 C C . LEU A 1 104 ? 6.317 1.089 -7.342 1.00 96.62 104 LEU A C 1
ATOM 821 O O . LEU A 1 104 ? 6.689 1.585 -8.408 1.00 96.62 104 LEU A O 1
ATOM 825 N N . SER A 1 105 ? 5.626 -0.048 -7.278 1.00 96.75 105 SER A N 1
ATOM 826 C CA . SER A 1 105 ? 5.091 -0.782 -8.434 1.00 96.75 105 SER A CA 1
ATOM 827 C C . SER A 1 105 ? 3.558 -0.741 -8.465 1.00 96.75 105 SER A C 1
ATOM 829 O O . SER A 1 105 ? 2.909 -0.599 -7.423 1.00 96.75 105 SER A O 1
ATOM 831 N N . THR A 1 106 ? 2.966 -0.872 -9.655 1.00 97.31 106 THR A N 1
ATOM 832 C CA . THR A 1 106 ? 1.506 -0.868 -9.802 1.00 97.31 106 THR A CA 1
ATOM 833 C C . THR A 1 106 ? 0.904 -2.177 -9.294 1.00 97.31 106 THR A C 1
ATOM 835 O O . THR A 1 106 ? 1.467 -3.232 -9.585 1.00 97.31 106 THR A O 1
ATOM 838 N N . PRO A 1 107 ? -0.191 -2.184 -8.505 1.00 97.62 107 PRO A N 1
ATOM 839 C CA . PRO A 1 107 ? -1.159 -1.100 -8.284 1.00 97.62 107 PRO A CA 1
ATOM 840 C C . PRO A 1 107 ? -1.031 -0.318 -6.957 1.00 97.62 107 PRO A C 1
ATOM 842 O O . PRO A 1 107 ? -2.027 0.223 -6.468 1.00 97.62 107 PRO A O 1
ATOM 845 N N . ALA A 1 108 ? 0.142 -0.265 -6.316 1.00 98.12 108 ALA A N 1
ATOM 846 C CA . ALA A 1 108 ? 0.291 0.360 -4.993 1.00 98.12 108 ALA A CA 1
ATOM 847 C C . ALA A 1 108 ? 0.034 1.886 -4.973 1.00 98.12 108 ALA A C 1
ATOM 849 O O . ALA A 1 108 ? -0.328 2.453 -3.940 1.00 98.12 108 ALA A O 1
ATOM 850 N N . GLU A 1 109 ? 0.202 2.570 -6.099 1.00 96.19 109 GLU A N 1
ATOM 851 C CA . GLU A 1 109 ? -0.082 3.995 -6.278 1.00 96.19 109 GLU A CA 1
ATOM 852 C C . GLU A 1 109 ? -1.569 4.339 -6.268 1.00 96.19 109 GLU A C 1
ATOM 854 O O . GLU A 1 109 ? -1.917 5.502 -6.058 1.00 96.19 109 GLU A O 1
ATOM 859 N N . ALA A 1 110 ? -2.441 3.360 -6.514 1.00 95.19 110 ALA A N 1
ATOM 860 C CA . ALA A 1 110 ? -3.847 3.622 -6.765 1.00 95.19 110 ALA A CA 1
ATOM 861 C C . ALA A 1 110 ? -4.533 4.357 -5.592 1.00 95.19 110 ALA A C 1
ATOM 863 O O . ALA A 1 110 ? -4.280 4.061 -4.413 1.00 95.19 110 ALA A O 1
ATOM 864 N N . PRO A 1 111 ? -5.446 5.301 -5.876 1.00 86.44 111 PRO A N 1
ATOM 865 C CA . PRO A 1 111 ? -6.322 5.849 -4.851 1.00 86.44 111 PRO A CA 1
ATOM 866 C C . PRO A 1 111 ? -7.175 4.751 -4.201 1.00 86.44 111 PRO A C 1
ATOM 868 O O . PRO A 1 111 ? -7.599 3.803 -4.859 1.00 86.44 111 PRO A O 1
ATOM 871 N N . GLY A 1 112 ? -7.422 4.874 -2.896 1.00 84.50 112 GLY A N 1
ATOM 872 C CA . GLY A 1 112 ? -8.283 3.955 -2.142 1.00 84.50 112 GLY A CA 1
ATOM 873 C C . GLY A 1 112 ? -7.634 2.639 -1.698 1.00 84.50 112 GLY A C 1
ATOM 874 O O . GLY A 1 112 ? -8.231 1.924 -0.894 1.00 84.50 112 GLY A O 1
ATOM 875 N N . VAL A 1 113 ? -6.414 2.324 -2.149 1.00 95.75 113 VAL A N 1
ATOM 876 C CA . VAL A 1 113 ? -5.658 1.173 -1.626 1.00 95.75 113 VAL A CA 1
ATOM 877 C C . VAL A 1 113 ? -4.724 1.571 -0.493 1.00 95.75 113 VAL A C 1
ATOM 879 O O . VAL A 1 113 ? -4.185 2.678 -0.479 1.00 95.75 113 VAL A O 1
ATOM 882 N N . ILE A 1 114 ? -4.479 0.633 0.418 1.00 98.62 114 ILE A N 1
ATOM 883 C CA . ILE A 1 114 ? -3.503 0.753 1.498 1.00 98.62 114 ILE A CA 1
ATOM 884 C C . ILE A 1 114 ? -2.177 0.193 0.986 1.00 98.62 114 ILE A C 1
ATOM 886 O O . ILE A 1 114 ? -1.940 -1.015 0.993 1.00 98.62 114 ILE A O 1
ATOM 890 N N . SER A 1 115 ? -1.311 1.081 0.521 1.00 98.50 115 SER A N 1
ATOM 891 C CA . SER A 1 115 ? 0.043 0.736 0.099 1.00 98.50 115 SER A CA 1
ATOM 892 C C . SER A 1 115 ? 0.987 0.631 1.293 1.00 98.50 115 SER A C 1
ATOM 894 O O . SER A 1 115 ? 0.983 1.487 2.183 1.00 98.50 115 SER A O 1
ATOM 896 N N . VAL A 1 116 ? 1.797 -0.426 1.314 1.00 98.81 116 VAL A N 1
ATOM 897 C CA . VAL A 1 116 ? 2.611 -0.773 2.479 1.00 98.81 116 VAL A CA 1
ATOM 898 C C . VAL A 1 116 ? 4.088 -0.830 2.129 1.00 98.81 116 VAL A C 1
ATOM 900 O O . VAL A 1 116 ? 4.543 -1.734 1.420 1.00 98.81 116 VAL A O 1
ATOM 903 N N . GLY A 1 117 ? 4.839 0.120 2.677 1.00 98.44 117 GLY A N 1
ATOM 904 C CA . GLY A 1 117 ? 6.293 0.152 2.589 1.00 98.44 117 GLY A CA 1
ATOM 905 C C . GLY A 1 117 ? 6.974 -0.646 3.702 1.00 98.44 117 GLY A C 1
ATOM 906 O O . GLY A 1 117 ? 6.341 -1.208 4.605 1.00 98.44 117 GLY A O 1
ATOM 907 N N . ALA A 1 118 ? 8.304 -0.678 3.652 1.00 98.00 118 ALA A N 1
ATOM 908 C CA . ALA A 1 118 ? 9.134 -1.331 4.655 1.00 98.00 118 ALA A CA 1
ATOM 909 C C . ALA A 1 118 ? 10.061 -0.344 5.368 1.00 98.00 118 ALA A C 1
ATOM 911 O O . ALA A 1 118 ? 10.679 0.524 4.745 1.00 98.00 118 ALA A O 1
ATOM 912 N N . THR A 1 119 ? 10.196 -0.507 6.684 1.00 92.56 119 THR A N 1
ATOM 913 C CA . THR A 1 119 ? 11.114 0.286 7.511 1.00 92.56 119 THR A CA 1
ATOM 914 C C . THR A 1 119 ? 12.257 -0.553 8.077 1.00 92.56 119 THR A C 1
ATOM 916 O O . THR A 1 119 ? 12.190 -1.780 8.134 1.00 92.56 119 THR A O 1
ATOM 919 N N . ASN A 1 120 ? 13.325 0.112 8.516 1.00 84.00 120 ASN A N 1
ATOM 920 C CA . ASN A 1 120 ? 14.368 -0.472 9.347 1.00 84.00 120 ASN A CA 1
ATOM 921 C C . ASN A 1 120 ? 13.863 -0.618 10.790 1.00 84.00 120 ASN A C 1
ATOM 923 O O . ASN A 1 120 ? 13.189 0.266 11.314 1.00 84.00 120 ASN A O 1
ATOM 927 N N . PHE A 1 121 ? 14.256 -1.702 11.465 1.00 80.69 121 PHE A N 1
ATOM 928 C CA . PHE A 1 121 ? 13.721 -2.064 12.785 1.00 80.69 121 PHE A CA 1
ATOM 929 C C . PHE A 1 121 ? 13.897 -0.985 13.863 1.00 80.69 121 PHE A C 1
ATOM 931 O O . PHE A 1 121 ? 12.996 -0.762 14.660 1.00 80.69 121 PHE A O 1
ATOM 938 N N . ARG A 1 122 ? 15.075 -0.349 13.916 1.00 72.06 122 ARG A N 1
ATOM 939 C CA . ARG A 1 122 ? 15.499 0.461 15.074 1.00 72.06 122 ARG A CA 1
ATOM 940 C C . ARG A 1 122 ? 15.011 1.902 15.061 1.00 72.06 122 ARG A C 1
ATOM 942 O O . ARG A 1 122 ? 14.791 2.469 16.117 1.00 72.06 122 ARG A O 1
ATOM 949 N N . VAL A 1 123 ? 14.944 2.499 13.879 1.00 72.25 123 VAL A N 1
ATOM 950 C CA . VAL A 1 123 ? 14.729 3.947 13.705 1.00 72.25 123 VAL A CA 1
ATOM 951 C C . VAL A 1 123 ? 13.526 4.245 12.814 1.00 72.25 123 VAL A C 1
ATOM 953 O O . VAL A 1 123 ? 13.280 5.395 12.482 1.00 72.25 123 VAL A O 1
ATOM 956 N N . TRP A 1 124 ? 12.821 3.198 12.368 1.00 83.75 124 TRP A N 1
ATOM 957 C CA . TRP A 1 124 ? 11.669 3.271 11.466 1.00 83.75 124 TRP A CA 1
ATOM 958 C C . TRP A 1 124 ? 11.881 4.117 10.202 1.00 83.75 124 TRP A C 1
ATOM 960 O O . TRP A 1 124 ? 10.930 4.577 9.582 1.00 83.75 124 TRP A O 1
ATOM 970 N N . THR A 1 125 ? 13.129 4.268 9.760 1.00 82.75 125 THR A N 1
ATOM 971 C CA . THR A 1 125 ? 13.463 4.874 8.468 1.00 82.75 125 THR A CA 1
ATOM 972 C C . THR A 1 125 ? 13.174 3.896 7.335 1.00 82.75 125 THR A C 1
ATOM 974 O O . THR A 1 125 ? 13.170 2.686 7.560 1.00 82.75 125 THR A O 1
ATOM 977 N N . ARG A 1 126 ? 12.971 4.383 6.104 1.00 90.44 126 ARG A N 1
ATOM 978 C CA . ARG A 1 126 ? 12.741 3.526 4.927 1.00 90.44 126 ARG A CA 1
ATOM 979 C C . ARG A 1 126 ? 13.844 2.469 4.794 1.00 90.44 126 ARG A C 1
ATOM 981 O O . ARG A 1 126 ? 15.033 2.799 4.781 1.00 90.44 126 ARG A O 1
ATOM 988 N N . ALA A 1 127 ? 13.460 1.204 4.663 1.00 89.62 127 ALA A N 1
ATOM 989 C CA . ALA A 1 127 ? 14.386 0.156 4.256 1.00 89.62 127 ALA A CA 1
ATOM 990 C C . ALA A 1 127 ? 14.831 0.427 2.812 1.00 89.62 127 ALA A C 1
ATOM 992 O O . ALA A 1 127 ? 13.992 0.722 1.969 1.00 89.62 127 ALA A O 1
ATOM 993 N N . GLY A 1 128 ? 16.128 0.329 2.501 1.00 88.56 128 GLY A N 1
ATOM 994 C CA . GLY A 1 128 ? 16.651 0.774 1.197 1.00 88.56 128 GLY A CA 1
ATOM 995 C C . GLY A 1 128 ? 15.921 0.178 -0.017 1.00 88.56 128 GLY A C 1
ATOM 996 O O . GLY A 1 128 ? 15.654 0.889 -0.980 1.00 88.56 128 GLY A O 1
ATOM 997 N N . TYR A 1 129 ? 15.521 -1.096 0.062 1.00 94.56 129 TYR A N 1
ATOM 998 C CA . TYR A 1 129 ? 14.774 -1.769 -1.004 1.00 94.56 129 TYR A CA 1
ATOM 999 C C . TYR A 1 129 ? 13.330 -1.266 -1.162 1.00 94.56 129 TYR A C 1
ATOM 1001 O O . TYR A 1 129 ? 12.777 -1.388 -2.240 1.00 94.56 129 TYR A O 1
ATOM 1009 N N . SER A 1 130 ? 12.691 -0.711 -0.130 1.00 97.12 130 SER A N 1
ATOM 1010 C CA . SER A 1 130 ? 11.276 -0.318 -0.205 1.00 97.12 130 SER A CA 1
ATOM 1011 C C . SER A 1 130 ? 11.088 0.781 -1.240 1.00 97.12 130 SER A C 1
ATOM 1013 O O . SER A 1 130 ? 11.696 1.835 -1.082 1.00 97.12 130 SER A O 1
ATOM 1015 N N . GLY A 1 131 ? 10.246 0.590 -2.256 1.00 95.50 131 GLY A N 1
ATOM 1016 C CA . GLY A 1 131 ? 9.914 1.659 -3.207 1.00 95.50 131 GLY A CA 1
ATOM 1017 C C . GLY A 1 131 ? 9.432 2.933 -2.497 1.00 95.50 131 GLY A C 1
ATOM 1018 O O . GLY A 1 131 ? 8.868 2.857 -1.403 1.00 95.50 131 GLY A O 1
ATOM 1019 N N . LYS A 1 132 ? 9.689 4.107 -3.084 1.00 92.81 132 LYS A N 1
ATOM 1020 C CA . LYS A 1 132 ? 9.154 5.397 -2.603 1.00 92.81 132 LYS A CA 1
ATOM 1021 C C . LYS A 1 132 ? 7.899 5.798 -3.384 1.00 92.81 132 LYS A C 1
ATOM 1023 O O . LYS A 1 132 ? 7.721 5.391 -4.531 1.00 92.81 132 LYS A O 1
ATOM 1028 N N . GLY A 1 133 ? 7.033 6.609 -2.790 1.00 92.88 133 GLY A N 1
ATOM 1029 C CA . GLY A 1 133 ? 5.955 7.275 -3.514 1.00 92.88 133 GLY A CA 1
ATOM 1030 C C . GLY A 1 133 ? 6.511 8.217 -4.586 1.00 92.88 133 GLY A C 1
ATOM 1031 O O . GLY A 1 133 ? 7.433 8.980 -4.289 1.00 92.88 133 GLY A O 1
ATOM 1032 N N . PRO A 1 134 ? 5.995 8.183 -5.824 1.00 88.19 134 PRO A N 1
ATOM 1033 C CA . PRO A 1 134 ? 6.330 9.176 -6.825 1.00 88.19 134 PRO A CA 1
ATOM 1034 C C . PRO A 1 134 ? 5.854 10.565 -6.418 1.00 88.19 134 PRO A C 1
ATOM 1036 O O . PRO A 1 134 ? 4.720 10.755 -5.986 1.00 88.19 134 PRO A O 1
ATOM 1039 N N . ASP A 1 135 ? 6.704 11.569 -6.614 1.00 79.75 135 ASP A N 1
ATOM 1040 C CA . ASP A 1 135 ? 6.389 12.923 -6.159 1.00 79.75 135 ASP A CA 1
ATOM 1041 C C . ASP A 1 135 ? 5.292 13.604 -6.990 1.00 79.75 135 ASP A C 1
ATOM 1043 O O . ASP A 1 135 ? 4.849 14.698 -6.642 1.00 79.75 135 ASP A O 1
ATOM 1047 N N . PHE A 1 136 ? 4.923 13.028 -8.132 1.00 84.00 136 PHE A N 1
ATOM 1048 C CA . PHE A 1 136 ? 3.859 13.528 -9.000 1.00 84.00 136 PHE A CA 1
ATOM 1049 C C . PHE A 1 136 ? 2.473 12.983 -8.627 1.00 84.00 136 PHE A C 1
ATOM 1051 O O . PHE A 1 136 ? 1.489 13.402 -9.232 1.00 84.00 136 PHE A O 1
ATOM 1058 N N . LEU A 1 137 ? 2.378 12.082 -7.642 1.00 80.75 137 LEU A N 1
ATOM 1059 C CA . LEU A 1 137 ? 1.097 11.706 -7.053 1.00 80.75 137 LEU A CA 1
ATOM 1060 C C . LEU A 1 137 ? 0.564 12.838 -6.169 1.00 80.75 137 LEU A C 1
ATOM 1062 O O . LEU A 1 137 ? 1.315 13.511 -5.466 1.00 80.75 137 LEU A O 1
ATOM 1066 N N . GLU A 1 138 ? -0.756 13.014 -6.169 1.00 78.06 138 GLU A N 1
ATOM 1067 C CA . GLU A 1 138 ? -1.438 14.004 -5.321 1.00 78.06 138 GLU A CA 1
ATOM 1068 C C . GLU A 1 138 ? -1.554 13.562 -3.852 1.00 78.06 138 GLU A C 1
ATOM 1070 O O . GLU A 1 138 ? -1.950 14.348 -2.991 1.00 78.06 138 GLU A O 1
ATOM 1075 N N . VAL A 1 139 ? -1.232 12.298 -3.571 1.00 80.06 139 VAL A N 1
ATOM 1076 C CA . VAL A 1 139 ? -1.318 11.670 -2.252 1.00 80.06 139 VAL A CA 1
ATOM 1077 C C . VAL A 1 139 ? 0.025 11.071 -1.858 1.00 80.06 139 VAL A C 1
ATOM 1079 O O . VAL A 1 139 ? 0.791 10.612 -2.706 1.00 80.06 139 VAL A O 1
ATOM 1082 N N . VAL A 1 140 ? 0.292 11.041 -0.554 1.00 86.38 140 VAL A N 1
ATOM 1083 C CA . VAL A 1 140 ? 1.493 10.406 -0.010 1.00 86.38 140 VAL A CA 1
ATOM 1084 C C . VAL A 1 140 ? 1.398 8.889 -0.171 1.00 86.38 140 VAL A C 1
ATOM 1086 O O . VAL A 1 140 ? 0.392 8.279 0.193 1.00 86.38 140 VAL A O 1
ATOM 1089 N N . LYS A 1 141 ? 2.472 8.286 -0.690 1.00 93.19 141 LYS A N 1
ATOM 1090 C CA . LYS A 1 141 ? 2.663 6.831 -0.758 1.00 93.19 141 LYS A CA 1
ATOM 1091 C C . LYS A 1 141 ? 4.060 6.469 -0.212 1.00 93.19 141 LYS A C 1
ATOM 1093 O O . LYS A 1 141 ? 5.020 7.148 -0.563 1.00 93.19 141 LYS A O 1
ATOM 1098 N N . PRO A 1 142 ? 4.241 5.421 0.612 1.00 97.50 142 PRO A N 1
ATOM 1099 C CA . PRO A 1 142 ? 3.202 4.496 1.054 1.00 97.50 142 PRO A CA 1
ATOM 1100 C C . PRO A 1 142 ? 2.174 5.172 1.954 1.00 97.50 142 PRO A C 1
ATOM 1102 O O . PRO A 1 142 ? 2.379 6.292 2.408 1.00 97.50 142 PRO A O 1
ATOM 1105 N N . ASP A 1 143 ? 1.081 4.481 2.243 1.00 97.38 143 ASP A N 1
ATOM 1106 C CA . ASP A 1 143 ? 0.136 4.922 3.263 1.00 97.38 143 ASP A CA 1
ATOM 1107 C C . ASP A 1 143 ? 0.742 4.725 4.650 1.00 97.38 143 ASP A C 1
ATOM 1109 O O . ASP A 1 143 ? 0.783 5.635 5.475 1.00 97.38 143 ASP A O 1
ATOM 1113 N N . VAL A 1 144 ? 1.287 3.538 4.886 1.00 98.25 144 VAL A N 1
ATOM 1114 C CA . VAL A 1 144 ? 1.985 3.182 6.118 1.00 98.25 144 VAL A CA 1
ATOM 1115 C C . VAL A 1 144 ? 3.165 2.282 5.795 1.00 98.25 144 VAL A C 1
ATOM 1117 O O . VAL A 1 144 ? 3.200 1.618 4.760 1.00 98.25 144 VAL A O 1
ATOM 1120 N N . SER A 1 145 ? 4.120 2.203 6.711 1.00 97.50 145 SER A N 1
ATOM 1121 C CA . SER A 1 145 ? 5.252 1.292 6.572 1.00 97.50 145 SER A CA 1
ATOM 1122 C C . SER A 1 145 ? 5.471 0.516 7.849 1.00 97.50 145 SER A C 1
ATOM 1124 O O . SER A 1 145 ? 5.364 1.062 8.937 1.00 97.50 145 SER A O 1
ATOM 1126 N N . VAL A 1 146 ? 5.838 -0.755 7.736 1.00 97.25 146 VAL A N 1
ATOM 1127 C CA . VAL A 1 146 ? 6.180 -1.595 8.893 1.00 97.25 146 VAL A CA 1
ATOM 1128 C C . VAL A 1 146 ? 7.517 -2.281 8.674 1.00 97.25 146 VAL A C 1
ATOM 1130 O O . VAL A 1 146 ? 7.974 -2.443 7.541 1.00 97.25 146 VAL A O 1
ATOM 1133 N N . TYR A 1 147 ? 8.164 -2.683 9.764 1.00 94.62 147 TYR A N 1
ATOM 1134 C CA . TYR A 1 147 ? 9.434 -3.387 9.675 1.00 94.62 147 TYR A CA 1
ATOM 1135 C C . TYR A 1 147 ? 9.291 -4.706 8.900 1.00 94.62 147 TYR A C 1
ATOM 1137 O O . TYR A 1 147 ? 8.409 -5.514 9.187 1.00 94.62 147 TYR A O 1
ATOM 1145 N N . SER A 1 148 ? 10.217 -4.938 7.972 1.00 93.88 148 SER A N 1
ATOM 1146 C CA . SER A 1 148 ? 10.418 -6.219 7.297 1.00 93.88 148 SER A CA 1
ATOM 1147 C C . SER A 1 148 ? 11.912 -6.484 7.124 1.00 93.88 148 SER A C 1
ATOM 1149 O O . SER A 1 148 ? 12.694 -5.578 6.821 1.00 93.88 148 SER A O 1
ATOM 1151 N N . THR A 1 149 ? 12.321 -7.742 7.292 1.00 87.19 149 THR A N 1
ATOM 1152 C CA . THR A 1 149 ? 13.711 -8.172 7.084 1.00 87.19 149 THR A CA 1
ATOM 1153 C C . THR A 1 149 ? 14.136 -8.080 5.622 1.00 87.19 149 THR A C 1
ATOM 1155 O O . THR A 1 149 ? 15.300 -7.808 5.341 1.00 87.19 149 THR A O 1
ATOM 1158 N N . SER A 1 150 ? 13.213 -8.335 4.693 1.00 87.56 150 SER A N 1
ATOM 1159 C CA . SER A 1 150 ? 13.519 -8.469 3.268 1.00 87.56 150 SER A CA 1
ATOM 1160 C C . SER A 1 150 ? 12.245 -8.389 2.434 1.00 87.56 150 SER A C 1
ATOM 1162 O O . SER A 1 150 ? 11.503 -9.360 2.368 1.00 87.56 150 SER A O 1
ATOM 1164 N N . GLY A 1 151 ? 12.011 -7.267 1.765 1.00 94.81 151 GLY A N 1
ATOM 1165 C CA . GLY A 1 151 ? 10.885 -7.083 0.854 1.00 94.81 151 GLY A CA 1
ATOM 1166 C C . GLY A 1 151 ? 9.609 -6.560 1.522 1.00 94.81 151 GLY A C 1
ATOM 1167 O O . GLY A 1 151 ? 9.212 -6.994 2.608 1.00 94.81 151 GLY A O 1
ATOM 1168 N N . THR A 1 152 ? 8.933 -5.639 0.837 1.00 97.62 152 THR A N 1
ATOM 1169 C CA . THR A 1 152 ? 7.628 -5.075 1.227 1.00 97.62 152 THR A CA 1
ATOM 1170 C C . THR A 1 152 ? 6.511 -6.122 1.180 1.00 97.62 152 THR A C 1
ATOM 1172 O O . THR A 1 152 ? 5.513 -5.999 1.889 1.00 97.62 152 THR A O 1
ATOM 1175 N N . SER A 1 153 ? 6.723 -7.221 0.451 1.00 96.69 153 SER A N 1
ATOM 1176 C CA . SER A 1 153 ? 5.867 -8.412 0.413 1.00 96.69 153 SER A CA 1
ATOM 1177 C C . SER A 1 153 ? 5.622 -9.054 1.785 1.00 96.69 153 SER A C 1
ATOM 1179 O O . SER A 1 153 ? 4.594 -9.707 1.952 1.00 96.69 153 SER A O 1
ATOM 1181 N N . PHE A 1 154 ? 6.518 -8.862 2.766 1.00 96.62 154 PHE A N 1
ATOM 1182 C CA . PHE A 1 154 ? 6.305 -9.279 4.163 1.00 96.62 154 PHE A CA 1
ATOM 1183 C C . PHE A 1 154 ? 5.701 -8.173 5.038 1.00 96.62 154 PHE A C 1
ATOM 1185 O O . PHE A 1 154 ? 5.115 -8.476 6.075 1.00 96.62 154 PHE A O 1
ATOM 1192 N N . SER A 1 155 ? 5.802 -6.908 4.624 1.00 97.88 155 SER A N 1
ATOM 1193 C CA . SER A 1 155 ? 5.171 -5.778 5.313 1.00 97.88 155 SER A CA 1
ATOM 1194 C C . SER A 1 155 ? 3.661 -5.732 5.055 1.00 97.88 155 SER A C 1
ATOM 1196 O O . SER A 1 155 ? 2.883 -5.549 5.990 1.00 97.88 155 SER A O 1
ATOM 1198 N N . ALA A 1 156 ? 3.226 -5.963 3.812 1.00 98.38 156 ALA A N 1
ATOM 1199 C CA . ALA A 1 156 ? 1.807 -5.987 3.443 1.00 98.38 156 ALA A CA 1
ATOM 1200 C C . ALA A 1 156 ? 0.952 -6.950 4.300 1.00 98.38 156 ALA A C 1
ATOM 1202 O O . ALA A 1 156 ? -0.012 -6.484 4.913 1.00 98.38 156 ALA A O 1
ATOM 1203 N N . PRO A 1 157 ? 1.313 -8.240 4.481 1.00 97.75 157 PRO A N 1
ATOM 1204 C CA . PRO A 1 157 ? 0.515 -9.158 5.293 1.00 97.75 157 PRO A CA 1
ATOM 1205 C C . PRO A 1 157 ? 0.529 -8.809 6.787 1.00 97.75 157 PRO A C 1
ATOM 1207 O O . PRO A 1 157 ? -0.405 -9.173 7.502 1.00 97.75 157 PRO A O 1
ATOM 1210 N N . VAL A 1 158 ? 1.546 -8.080 7.271 1.00 97.62 158 VAL A N 1
ATOM 1211 C CA . VAL A 1 158 ? 1.545 -7.548 8.641 1.00 97.62 158 VAL A CA 1
ATOM 1212 C C . VAL A 1 158 ? 0.423 -6.524 8.805 1.00 97.62 158 VAL A C 1
ATOM 1214 O O . VAL A 1 158 ? -0.400 -6.650 9.712 1.00 97.62 158 VAL A O 1
ATOM 1217 N N . VAL A 1 159 ? 0.334 -5.556 7.890 1.00 98.62 159 VAL A N 1
ATOM 1218 C CA . VAL A 1 159 ? -0.740 -4.552 7.897 1.00 98.62 159 VAL A CA 1
ATOM 1219 C C . VAL A 1 159 ? -2.102 -5.193 7.629 1.00 98.62 159 VAL A C 1
ATOM 1221 O O . VAL A 1 159 ? -3.066 -4.856 8.310 1.00 98.62 159 VAL A O 1
ATOM 1224 N N . ALA A 1 160 ? -2.198 -6.180 6.735 1.00 98.56 160 ALA A N 1
ATOM 1225 C CA . ALA A 1 160 ? -3.439 -6.925 6.521 1.00 98.56 160 ALA A CA 1
ATOM 1226 C C . ALA A 1 160 ? -3.914 -7.635 7.802 1.00 98.56 160 ALA A C 1
ATOM 1228 O O . ALA A 1 160 ? -5.105 -7.650 8.095 1.00 98.56 160 ALA A O 1
ATOM 1229 N N . GLY A 1 161 ? -2.994 -8.162 8.614 1.00 98.06 161 GLY A N 1
ATOM 1230 C CA . GLY A 1 161 ? -3.318 -8.715 9.929 1.00 98.06 161 GLY A CA 1
ATOM 1231 C C . GLY A 1 161 ? -3.890 -7.678 10.900 1.00 98.06 161 GLY A C 1
ATOM 1232 O O . GLY A 1 161 ? -4.873 -7.959 11.583 1.00 98.06 161 GLY A O 1
ATOM 1233 N N . ILE A 1 162 ? -3.323 -6.466 10.919 1.00 97.88 162 ILE A N 1
ATOM 1234 C CA . ILE A 1 162 ? -3.862 -5.341 11.703 1.00 97.88 162 ILE A CA 1
ATOM 1235 C C . ILE A 1 162 ? -5.285 -5.017 11.234 1.00 97.88 162 ILE A C 1
ATOM 1237 O O . ILE A 1 162 ? -6.202 -4.967 12.051 1.00 97.88 162 ILE A O 1
ATOM 1241 N N . VAL A 1 163 ? -5.493 -4.886 9.920 1.00 98.31 163 VAL A N 1
ATOM 1242 C CA . VAL A 1 163 ? -6.810 -4.609 9.327 1.00 98.31 163 VAL A CA 1
ATOM 1243 C C . VAL A 1 163 ? -7.823 -5.711 9.639 1.00 98.31 163 VAL A C 1
ATOM 1245 O O . VAL A 1 163 ? -8.977 -5.411 9.933 1.00 98.31 163 VAL A O 1
ATOM 1248 N N . ALA A 1 164 ? -7.421 -6.982 9.636 1.00 97.81 164 ALA A N 1
ATOM 1249 C CA . ALA A 1 164 ? -8.301 -8.076 10.037 1.00 97.81 164 ALA A CA 1
ATOM 1250 C C . ALA A 1 164 ? -8.783 -7.913 11.491 1.00 97.81 164 ALA A C 1
ATOM 1252 O O . ALA A 1 164 ? -9.967 -8.101 11.764 1.00 97.81 164 ALA A O 1
ATOM 1253 N N . GLY A 1 165 ? -7.901 -7.492 12.405 1.00 95.81 165 GLY A N 1
ATOM 1254 C CA . GLY A 1 165 ? -8.274 -7.139 13.778 1.00 95.81 165 GLY A CA 1
ATOM 1255 C C . GLY A 1 165 ? -9.228 -5.941 13.851 1.00 95.81 165 GLY A C 1
ATOM 1256 O O . GLY A 1 165 ? -10.195 -5.969 14.611 1.00 95.81 165 GLY A O 1
ATOM 1257 N N . MET A 1 166 ? -9.022 -4.920 13.011 1.00 95.94 166 MET A N 1
ATOM 1258 C CA . MET A 1 166 ? -9.949 -3.784 12.898 1.00 95.94 166 MET A CA 1
ATOM 1259 C C . MET A 1 166 ? -11.343 -4.244 12.464 1.00 95.94 166 MET A C 1
ATOM 1261 O O . MET A 1 166 ? -12.335 -3.865 13.076 1.00 95.94 166 MET A O 1
ATOM 1265 N N . LEU A 1 167 ? -11.423 -5.109 11.452 1.00 95.81 167 LEU A N 1
ATOM 1266 C CA . LEU A 1 167 ? -12.686 -5.657 10.954 1.00 95.81 167 LEU A CA 1
ATOM 1267 C C . LEU A 1 167 ? -13.360 -6.616 11.940 1.00 95.81 167 LEU A C 1
ATOM 1269 O O . LEU 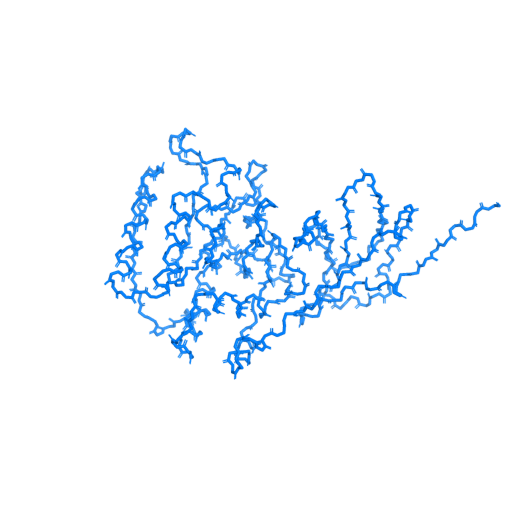A 1 167 ? -14.584 -6.734 11.935 1.00 95.81 167 LEU A O 1
ATOM 1273 N N . GLN A 1 168 ? -12.580 -7.296 12.784 1.00 94.69 168 GLN A N 1
ATOM 1274 C CA . GLN A 1 168 ? -13.113 -8.094 13.886 1.00 94.69 168 GLN A CA 1
ATOM 1275 C C . GLN A 1 168 ? -13.758 -7.203 14.954 1.00 94.69 168 GLN A C 1
ATOM 1277 O O . GLN A 1 168 ? -14.805 -7.560 15.493 1.00 94.69 168 GLN A O 1
ATOM 1282 N N . GLN A 1 169 ? -13.146 -6.054 15.248 1.00 92.94 169 GLN A N 1
ATOM 1283 C CA . GLN A 1 169 ? -13.671 -5.079 16.201 1.00 92.94 169 GLN A CA 1
ATOM 1284 C C . GLN A 1 169 ? -14.907 -4.350 15.654 1.00 92.94 169 GLN A C 1
ATOM 1286 O O . GLN A 1 169 ? -15.892 -4.189 16.372 1.00 92.94 169 GLN A O 1
ATOM 1291 N N . ASP A 1 170 ? -14.860 -3.919 14.393 1.00 92.38 170 ASP A N 1
ATOM 1292 C CA . ASP A 1 170 ? -15.971 -3.273 13.702 1.00 92.38 170 ASP A CA 1
ATOM 1293 C C . ASP A 1 170 ? -16.036 -3.716 12.236 1.00 92.38 170 ASP A C 1
ATOM 1295 O O . ASP A 1 170 ? -15.322 -3.239 11.350 1.00 92.38 170 ASP A O 1
ATOM 1299 N N . SER A 1 171 ? -16.967 -4.628 11.968 1.00 93.56 171 SER A N 1
ATOM 1300 C CA . SER A 1 171 ? -17.203 -5.124 10.616 1.00 93.56 171 SER A CA 1
ATOM 1301 C C . SER A 1 171 ? -17.870 -4.094 9.696 1.00 93.56 171 SER A C 1
ATOM 1303 O O . SER A 1 171 ? -17.981 -4.356 8.507 1.00 93.56 171 SER A O 1
ATOM 1305 N N . THR A 1 172 ? -18.302 -2.924 10.163 1.00 91.44 172 THR A N 1
ATOM 1306 C CA . THR A 1 172 ? -18.950 -1.912 9.307 1.00 91.44 172 THR A CA 1
ATOM 1307 C C . THR A 1 172 ? -17.971 -0.942 8.647 1.00 91.44 172 THR A C 1
ATOM 1309 O O . THR A 1 172 ? -18.375 -0.184 7.767 1.00 91.44 172 THR A O 1
ATOM 1312 N N . LEU A 1 173 ? -16.682 -1.012 9.004 1.00 90.50 173 LEU A N 1
ATOM 1313 C CA . LEU A 1 173 ? -15.653 -0.115 8.484 1.00 90.50 173 LEU A CA 1
ATOM 1314 C C . LEU A 1 173 ? -15.537 -0.151 6.955 1.00 90.50 173 LEU A C 1
ATOM 1316 O O . LEU A 1 173 ? -15.382 -1.212 6.337 1.00 90.50 173 LEU A O 1
ATOM 1320 N N . LEU A 1 174 ? -15.544 1.042 6.365 1.00 88.00 174 LEU A N 1
ATOM 1321 C CA . LEU A 1 174 ? -15.300 1.276 4.946 1.00 88.00 174 LEU A CA 1
ATOM 1322 C C . LEU A 1 174 ? -13.792 1.369 4.652 1.00 88.00 174 LEU A C 1
ATOM 1324 O O . LEU A 1 174 ? -13.028 1.773 5.533 1.00 88.00 174 LEU A O 1
ATOM 1328 N N . PRO A 1 175 ? -13.343 1.091 3.412 1.00 88.19 175 PRO A N 1
ATOM 1329 C CA . PRO A 1 175 ? -11.924 1.157 3.050 1.00 88.19 175 PRO A CA 1
ATOM 1330 C C . PRO A 1 175 ? -11.239 2.477 3.412 1.00 88.19 175 PRO A C 1
ATOM 1332 O O . PRO A 1 175 ? -10.193 2.470 4.059 1.00 88.19 175 PRO A O 1
ATOM 1335 N N . ALA A 1 176 ? -11.880 3.607 3.103 1.00 84.19 176 ALA A N 1
ATOM 1336 C CA . ALA A 1 176 ? -11.357 4.931 3.436 1.00 84.19 176 ALA A CA 1
ATOM 1337 C C . ALA A 1 176 ? -11.213 5.157 4.954 1.00 84.19 176 ALA A C 1
ATOM 1339 O O . ALA A 1 176 ? -10.270 5.807 5.395 1.00 84.19 176 ALA A O 1
ATOM 1340 N N . GLN A 1 177 ? -12.113 4.595 5.769 1.00 87.06 177 GLN A N 1
ATOM 1341 C CA . GLN A 1 177 ? -12.033 4.700 7.230 1.00 87.06 177 GLN A CA 1
ATOM 1342 C C . GLN A 1 177 ? -10.876 3.863 7.777 1.00 87.06 177 GLN A C 1
ATOM 1344 O O . GLN A 1 177 ? -10.127 4.335 8.627 1.00 87.06 177 GLN A O 1
ATOM 1349 N N . VAL A 1 178 ? -10.694 2.642 7.263 1.00 94.38 178 VAL A N 1
ATOM 1350 C CA . VAL A 1 178 ? -9.558 1.785 7.634 1.00 94.38 178 VAL A CA 1
ATOM 1351 C C . VAL A 1 178 ? -8.235 2.474 7.309 1.00 94.38 178 VAL A C 1
ATOM 1353 O O . VAL A 1 178 ? -7.356 2.548 8.166 1.00 94.38 178 VAL A O 1
ATOM 1356 N N . GLN A 1 179 ? -8.114 3.018 6.097 1.00 92.38 179 GLN A N 1
ATOM 1357 C CA . GLN A 1 179 ? -6.941 3.772 5.665 1.00 92.38 179 GLN A CA 1
ATOM 1358 C C . GLN A 1 179 ? -6.687 4.980 6.578 1.00 92.38 179 GLN A C 1
ATOM 1360 O O . GLN A 1 179 ? -5.570 5.142 7.068 1.00 92.38 179 GLN A O 1
ATOM 1365 N N . ALA A 1 180 ? -7.721 5.771 6.882 1.00 87.06 180 ALA A N 1
ATOM 1366 C CA . ALA A 1 180 ? -7.612 6.933 7.760 1.00 87.06 180 ALA A CA 1
ATOM 1367 C C . ALA A 1 180 ? -7.155 6.563 9.181 1.00 87.06 180 ALA A C 1
ATOM 1369 O O . ALA A 1 180 ? -6.251 7.204 9.709 1.00 87.06 180 ALA A O 1
ATOM 1370 N N . TYR A 1 181 ? -7.714 5.512 9.793 1.00 90.25 181 TYR A N 1
ATOM 1371 C CA . TYR A 1 181 ? -7.283 5.054 11.120 1.00 90.25 181 TYR A CA 1
ATOM 1372 C C . TYR A 1 181 ? -5.824 4.581 11.127 1.00 90.25 181 TYR A C 1
ATOM 1374 O O . TYR A 1 181 ? -5.072 4.921 12.042 1.00 90.25 181 TYR A O 1
ATOM 1382 N N . LEU A 1 182 ? -5.405 3.827 10.105 1.00 95.06 182 LEU A N 1
ATOM 1383 C CA . LEU A 1 182 ? -4.014 3.386 9.973 1.00 95.06 182 LEU A CA 1
ATOM 1384 C C . LEU A 1 182 ? -3.064 4.581 9.869 1.00 95.06 182 LEU A C 1
ATOM 1386 O O . LEU A 1 182 ? -2.114 4.669 10.647 1.00 95.06 182 LEU A O 1
ATOM 1390 N N . GLN A 1 183 ? -3.354 5.518 8.966 1.00 89.81 183 GLN A N 1
ATOM 1391 C CA . GLN A 1 183 ? -2.558 6.725 8.756 1.00 89.81 183 GLN A CA 1
ATOM 1392 C C . GLN A 1 183 ? -2.512 7.609 10.015 1.00 89.81 183 GLN A C 1
ATOM 1394 O O . GLN A 1 183 ? -1.435 8.021 10.443 1.00 89.81 183 GLN A O 1
ATOM 1399 N N . ALA A 1 184 ? -3.655 7.844 10.665 1.00 84.31 184 ALA A N 1
ATOM 1400 C CA . ALA A 1 184 ? -3.744 8.663 11.875 1.00 84.31 184 ALA A CA 1
ATOM 1401 C C . ALA A 1 184 ? -2.986 8.057 13.069 1.00 84.31 184 ALA A C 1
ATOM 1403 O O . ALA A 1 184 ? -2.478 8.782 13.925 1.00 84.31 184 ALA A O 1
ATOM 1404 N N . SER A 1 185 ? -2.884 6.727 13.126 1.00 89.62 185 SER A N 1
ATOM 1405 C CA . SER A 1 185 ? -2.135 6.019 14.170 1.00 89.62 185 SER A CA 1
ATOM 1406 C C . SER A 1 185 ? -0.616 6.009 13.952 1.00 89.62 185 SER A C 1
ATOM 1408 O O . SER A 1 185 ? 0.123 5.574 14.838 1.00 89.62 185 SER A O 1
ATOM 1410 N N . GLY A 1 186 ? -0.145 6.452 12.784 1.00 87.44 186 GLY A N 1
ATOM 1411 C CA . GLY A 1 186 ? 1.256 6.397 12.392 1.00 87.44 186 GLY A CA 1
ATOM 1412 C C . GLY A 1 186 ? 2.141 7.403 13.132 1.00 87.44 186 GLY A C 1
ATOM 1413 O O . GLY A 1 186 ? 1.740 8.530 13.421 1.00 87.44 186 GLY A O 1
ATOM 1414 N N . HIS A 1 187 ? 3.385 7.024 13.436 1.00 80.56 187 HIS A N 1
ATOM 1415 C CA . HIS A 1 187 ? 4.314 7.921 14.143 1.00 80.56 187 HIS A CA 1
ATOM 1416 C C . HIS A 1 187 ? 4.752 9.151 13.322 1.00 80.56 187 HIS A C 1
ATOM 1418 O O . HIS A 1 187 ? 5.260 10.109 13.902 1.00 80.56 187 HIS A O 1
ATOM 1424 N N . SER A 1 188 ? 4.567 9.145 11.997 1.00 78.12 188 SER A N 1
ATOM 1425 C CA . SER A 1 188 ? 4.878 10.271 11.104 1.00 78.12 188 SER A CA 1
ATOM 1426 C C . SER A 1 188 ? 3.630 11.061 10.693 1.00 78.12 188 SER A C 1
ATOM 1428 O O . SER A 1 188 ? 3.714 11.874 9.782 1.00 78.12 188 SER A O 1
ATOM 1430 N N . VAL A 1 189 ? 2.481 10.866 11.353 1.00 76.56 189 VAL A N 1
ATOM 1431 C CA . VAL A 1 189 ? 1.202 11.512 10.991 1.00 76.56 189 VAL A CA 1
ATOM 1432 C C . VAL A 1 189 ? 1.275 13.043 10.898 1.00 76.56 189 VAL A C 1
ATOM 1434 O O . VAL A 1 189 ? 0.586 13.639 10.077 1.00 76.56 189 VAL A O 1
ATOM 1437 N N . ALA A 1 190 ? 2.125 13.687 11.702 1.00 69.62 190 ALA A N 1
ATOM 1438 C CA . ALA A 1 190 ? 2.311 15.139 11.677 1.00 69.62 190 ALA A CA 1
ATOM 1439 C C . ALA A 1 190 ? 3.087 15.643 10.449 1.00 69.62 190 ALA A C 1
ATOM 1441 O O . ALA A 1 190 ? 2.936 16.800 10.069 1.00 69.62 190 ALA A O 1
ATOM 1442 N N . LEU A 1 191 ? 3.923 14.792 9.850 1.00 67.25 191 LEU A N 1
ATOM 1443 C CA . LEU A 1 191 ? 4.764 15.102 8.693 1.00 67.25 191 LEU A CA 1
ATOM 1444 C C . LEU A 1 191 ? 4.912 13.853 7.800 1.00 67.25 191 LEU A C 1
ATOM 1446 O O . LEU A 1 191 ? 5.993 13.250 7.741 1.00 67.25 191 LEU A O 1
ATOM 1450 N N . PRO A 1 192 ? 3.829 13.426 7.125 1.00 75.44 192 PRO A N 1
ATOM 1451 C CA . PRO A 1 192 ? 3.870 12.262 6.251 1.00 75.44 192 PRO A CA 1
ATOM 1452 C C . PRO A 1 192 ? 4.768 12.531 5.040 1.00 75.44 192 PRO A C 1
ATOM 1454 O O . PRO A 1 192 ? 4.898 13.666 4.584 1.00 75.44 192 PRO A O 1
ATOM 1457 N N . ASN A 1 193 ? 5.403 11.486 4.510 1.00 82.00 193 ASN A N 1
ATOM 1458 C CA . ASN A 1 193 ? 6.361 11.622 3.413 1.00 82.00 193 ASN A CA 1
ATOM 1459 C C . ASN A 1 193 ? 6.371 10.413 2.474 1.00 82.00 193 ASN A C 1
ATOM 1461 O O . ASN A 1 193 ? 5.969 9.313 2.844 1.00 82.00 193 ASN A O 1
ATOM 1465 N N . ASN A 1 194 ? 6.933 10.593 1.280 1.00 87.56 194 ASN A N 1
ATOM 1466 C CA . ASN A 1 194 ? 6.959 9.561 0.238 1.00 87.56 194 ASN A CA 1
ATOM 1467 C C . ASN A 1 194 ? 7.890 8.359 0.519 1.00 87.56 194 ASN A C 1
ATOM 1469 O O . ASN A 1 194 ? 8.063 7.494 -0.334 1.00 87.56 194 ASN A O 1
ATOM 1473 N N . TYR A 1 195 ? 8.524 8.281 1.691 1.00 87.62 195 TYR A N 1
ATOM 1474 C CA . TYR A 1 195 ? 9.476 7.217 2.026 1.00 87.62 195 TYR A CA 1
ATOM 1475 C C . TYR A 1 195 ? 8.882 6.204 3.000 1.00 87.62 195 TYR A C 1
ATOM 1477 O O . TYR A 1 195 ? 9.055 5.001 2.818 1.00 87.62 195 TYR A O 1
ATOM 1485 N N . VAL A 1 196 ? 8.204 6.683 4.045 1.00 87.50 196 VAL A N 1
ATOM 1486 C CA . VAL A 1 196 ? 7.574 5.836 5.075 1.00 87.50 196 VAL A CA 1
ATOM 1487 C C . VAL A 1 196 ? 6.081 6.107 5.252 1.00 87.50 196 VAL A C 1
ATOM 1489 O O . VAL A 1 196 ? 5.449 5.505 6.119 1.00 87.50 196 VAL A O 1
ATOM 1492 N N . GLY A 1 197 ? 5.510 6.986 4.432 1.00 92.88 197 GLY A N 1
ATOM 1493 C CA . GLY A 1 197 ? 4.104 7.342 4.496 1.00 92.88 197 GLY A CA 1
ATOM 1494 C C . GLY A 1 197 ? 3.782 8.133 5.748 1.00 92.88 197 GLY A C 1
ATOM 1495 O O . GLY A 1 197 ? 4.537 9.016 6.159 1.00 92.88 197 GLY A O 1
ATOM 1496 N N . TYR A 1 198 ? 2.686 7.747 6.391 1.00 89.12 198 TYR A N 1
ATOM 1497 C CA . TYR A 1 198 ? 2.316 8.215 7.725 1.00 89.12 198 TYR A CA 1
ATOM 1498 C C . TYR A 1 198 ? 3.084 7.473 8.837 1.00 89.12 198 TYR A C 1
ATOM 1500 O O . TYR A 1 198 ? 2.919 7.762 10.023 1.00 89.12 198 TYR A O 1
ATOM 1508 N N . GLY A 1 199 ? 3.985 6.558 8.467 1.00 90.25 199 GLY A N 1
ATOM 1509 C CA . GLY A 1 199 ? 4.883 5.843 9.365 1.00 90.25 199 GLY A CA 1
ATOM 1510 C C . GLY A 1 199 ? 4.361 4.470 9.784 1.00 90.25 199 GLY A C 1
ATOM 1511 O O . GLY A 1 199 ? 3.473 3.884 9.165 1.00 90.25 199 GLY A O 1
ATOM 1512 N N . VAL A 1 200 ? 4.961 3.945 10.852 1.00 94.12 200 VAL A N 1
ATOM 1513 C CA . VAL A 1 200 ? 4.560 2.693 11.511 1.00 94.12 200 VAL A CA 1
ATOM 1514 C C . VAL A 1 200 ? 3.283 2.934 12.317 1.00 94.12 200 VAL A C 1
ATOM 1516 O O . VAL A 1 200 ? 3.331 3.784 13.212 1.00 94.12 200 VAL A O 1
ATOM 1519 N N . PRO A 1 201 ? 2.175 2.225 12.020 1.00 95.25 201 PRO A N 1
ATOM 1520 C CA . PRO A 1 201 ? 0.920 2.364 12.747 1.00 95.25 201 PRO A CA 1
ATOM 1521 C C . PRO A 1 201 ? 1.041 1.793 14.163 1.00 95.25 201 PRO A C 1
ATOM 1523 O O . PRO A 1 201 ? 1.642 0.737 14.379 1.00 95.25 201 PRO A O 1
ATOM 1526 N N . ASP A 1 202 ? 0.436 2.483 15.125 1.00 92.19 202 ASP A N 1
ATOM 1527 C CA . ASP A 1 202 ? 0.367 2.069 16.525 1.00 92.19 202 ASP A CA 1
ATOM 1528 C C . ASP A 1 202 ? -1.005 1.447 16.822 1.00 92.19 202 ASP A C 1
ATOM 1530 O O . ASP A 1 202 ? -2.024 2.139 16.878 1.00 92.19 202 ASP A O 1
ATOM 1534 N N . CYS A 1 203 ? -1.039 0.130 17.047 1.00 91.00 203 CYS A N 1
ATOM 1535 C CA . CYS A 1 203 ? -2.282 -0.591 17.329 1.00 91.00 203 CYS A CA 1
ATOM 1536 C C . CYS A 1 203 ? -2.983 -0.116 18.615 1.00 91.00 203 CYS A C 1
ATOM 1538 O O . CYS A 1 203 ? -4.206 -0.192 18.702 1.00 91.00 203 CYS A O 1
ATOM 1540 N N . GLY A 1 204 ? -2.243 0.372 19.615 1.00 89.06 204 GLY A N 1
ATOM 1541 C CA . GLY A 1 204 ? -2.817 0.920 20.842 1.00 89.06 204 GLY A CA 1
ATOM 1542 C C . GLY A 1 204 ? -3.559 2.229 20.577 1.00 89.06 204 GLY A C 1
ATOM 1543 O O . GLY A 1 204 ? -4.712 2.372 20.990 1.00 89.06 204 GLY A O 1
ATOM 1544 N N . LYS A 1 205 ? -2.942 3.153 19.826 1.00 88.12 205 LYS A N 1
ATOM 1545 C CA . LYS A 1 205 ? -3.604 4.389 19.365 1.00 88.12 205 LYS A CA 1
ATOM 1546 C C . LYS A 1 205 ? -4.817 4.068 18.499 1.00 88.12 205 LYS A C 1
ATOM 1548 O O . LYS A 1 205 ? -5.885 4.637 18.711 1.00 88.12 205 LYS A O 1
ATOM 1553 N N . LEU A 1 206 ? -4.667 3.117 17.580 1.00 89.25 206 LEU A N 1
ATOM 1554 C CA . LEU A 1 206 ? -5.717 2.690 16.663 1.00 89.25 206 LEU A CA 1
ATOM 1555 C C . LEU A 1 206 ? -6.958 2.181 17.417 1.00 89.25 206 LEU A C 1
ATOM 1557 O O . LEU A 1 206 ? -8.068 2.633 17.142 1.00 89.25 206 LEU A O 1
ATOM 1561 N N . LEU A 1 207 ? -6.780 1.314 18.421 1.00 87.88 207 LEU A N 1
ATOM 1562 C CA . LEU A 1 207 ? -7.882 0.795 19.244 1.00 87.88 207 LEU A CA 1
ATOM 1563 C C . LEU A 1 207 ? -8.631 1.890 20.011 1.00 87.88 207 LEU A C 1
ATOM 1565 O O . LEU A 1 207 ? -9.841 1.779 20.204 1.00 87.88 207 LEU A O 1
ATOM 1569 N N . VAL A 1 208 ? -7.930 2.933 20.459 1.00 87.00 208 VAL A N 1
ATOM 1570 C CA . VAL A 1 208 ? -8.554 4.086 21.124 1.00 87.00 208 VAL A CA 1
ATOM 1571 C C . VAL A 1 208 ? -9.318 4.943 20.113 1.00 87.00 208 VAL A C 1
ATOM 1573 O O . VAL A 1 208 ? -10.458 5.320 20.374 1.00 87.00 208 VAL A O 1
ATOM 1576 N N . MET A 1 209 ? -8.729 5.216 18.945 1.00 85.31 209 MET A N 1
ATOM 1577 C CA . MET A 1 209 ? -9.361 6.010 17.883 1.00 85.31 209 MET A CA 1
ATOM 1578 C C . MET A 1 209 ? -10.643 5.357 17.355 1.00 85.31 209 MET A C 1
ATOM 1580 O O . MET A 1 209 ? -11.634 6.049 17.143 1.00 85.31 209 MET A O 1
ATOM 1584 N N . MET A 1 210 ? -10.662 4.030 17.205 1.00 87.69 210 MET A N 1
ATOM 1585 C CA . MET A 1 210 ? -11.839 3.280 16.746 1.00 87.69 210 MET A CA 1
ATOM 1586 C C . MET A 1 210 ? -13.024 3.300 17.726 1.00 87.69 210 MET A C 1
ATOM 1588 O O . MET A 1 210 ? -14.124 2.898 17.362 1.00 87.69 210 MET A O 1
ATOM 1592 N N . GLN A 1 211 ? -12.835 3.760 18.968 1.00 86.44 211 GLN A N 1
ATOM 1593 C CA . GLN A 1 211 ? -13.932 3.952 19.929 1.00 86.44 211 GLN A CA 1
ATOM 1594 C C . GLN A 1 211 ? -14.631 5.308 19.767 1.00 86.44 211 GLN A C 1
ATOM 1596 O O . GLN A 1 211 ? -15.625 5.571 20.444 1.00 86.44 211 GLN A O 1
ATOM 1601 N N . GLN A 1 212 ? -14.106 6.177 18.904 1.00 78.25 212 GLN A N 1
ATOM 1602 C CA . GLN A 1 212 ? -14.635 7.507 18.631 1.00 78.25 212 GLN A CA 1
ATOM 1603 C C . GLN A 1 212 ? -15.161 7.587 17.185 1.00 78.25 212 GLN A C 1
ATOM 1605 O O . GLN A 1 212 ? -14.684 6.849 16.316 1.00 78.25 212 GLN A O 1
ATOM 1610 N N . PRO A 1 213 ? -16.124 8.483 16.884 1.00 69.19 213 PRO A N 1
ATOM 1611 C CA . PRO A 1 213 ? -16.567 8.717 15.509 1.00 69.19 213 PRO A CA 1
ATOM 1612 C C . PRO A 1 213 ? -15.385 9.102 14.610 1.00 69.19 213 PRO A C 1
ATOM 1614 O O . PRO A 1 213 ? -14.547 9.899 15.029 1.00 69.19 213 PRO A O 1
ATOM 1617 N N . ILE A 1 214 ? -15.330 8.596 13.374 1.00 64.62 214 ILE A N 1
ATOM 1618 C CA . ILE A 1 214 ? -14.226 8.884 12.435 1.00 64.62 214 ILE A CA 1
ATOM 1619 C C . ILE A 1 214 ? -13.977 10.396 12.258 1.00 64.62 214 ILE A C 1
ATOM 1621 O O . ILE A 1 214 ? -12.832 10.835 12.235 1.00 64.62 214 ILE A O 1
ATOM 1625 N N . ASP A 1 215 ? -15.039 11.207 12.250 1.00 63.53 215 ASP A N 1
ATOM 1626 C CA . ASP A 1 215 ? -14.970 12.669 12.088 1.00 63.53 215 ASP A CA 1
ATOM 1627 C C . ASP A 1 215 ? -14.305 13.388 13.278 1.00 63.53 215 ASP A C 1
ATOM 1629 O O . ASP A 1 215 ? -14.006 14.577 13.206 1.00 63.53 215 ASP A O 1
ATOM 1633 N N . SER A 1 216 ? -14.081 12.678 14.388 1.00 63.09 216 SER A N 1
ATOM 1634 C CA . SER A 1 216 ? -13.376 13.190 15.566 1.00 63.09 216 SER A CA 1
ATOM 1635 C C . SER A 1 216 ? -11.867 12.934 15.538 1.00 63.09 216 SER A C 1
ATOM 1637 O O . SER A 1 216 ? -11.166 13.382 16.448 1.00 63.09 216 SER A O 1
ATOM 1639 N N . ILE A 1 217 ? -11.348 12.237 14.514 1.00 62.69 217 ILE A N 1
ATOM 1640 C CA . ILE A 1 217 ? -9.904 12.099 14.319 1.00 62.69 217 ILE A CA 1
ATOM 1641 C C . ILE A 1 217 ? -9.328 13.493 14.070 1.00 62.69 217 ILE A C 1
ATOM 1643 O O . ILE A 1 217 ? -9.489 14.084 13.002 1.00 62.69 217 ILE A O 1
ATOM 1647 N N . ALA A 1 218 ? -8.633 14.011 15.079 1.00 52.53 218 ALA A N 1
ATOM 1648 C CA . ALA A 1 218 ? -7.860 15.229 14.957 1.00 52.53 218 ALA A CA 1
ATOM 1649 C C . ALA A 1 218 ? -6.606 14.932 14.131 1.00 52.53 218 ALA A C 1
ATOM 1651 O O . ALA A 1 218 ? -5.638 14.353 14.629 1.00 52.53 218 ALA A O 1
ATOM 1652 N N . TRP A 1 219 ? -6.627 15.330 12.864 1.00 56.47 219 TRP A N 1
ATOM 1653 C CA . TRP A 1 219 ? -5.404 15.423 12.081 1.00 56.47 219 TRP A CA 1
ATOM 1654 C C . TRP A 1 219 ? -4.559 16.571 12.641 1.00 56.47 219 TRP A C 1
ATOM 1656 O O . TRP A 1 219 ? -5.106 17.652 12.875 1.00 56.47 219 TRP A O 1
ATOM 1666 N N . PRO A 1 220 ? -3.257 16.363 12.896 1.00 46.75 220 PRO A N 1
ATOM 1667 C CA . PRO A 1 220 ? -2.387 17.446 13.331 1.00 46.75 220 PRO A CA 1
ATOM 1668 C C . PRO A 1 220 ? -2.456 18.588 12.311 1.00 46.75 220 PRO A C 1
ATOM 1670 O O . PRO A 1 220 ? -2.312 18.362 11.110 1.00 46.75 220 PRO A O 1
ATOM 1673 N N . GLU A 1 221 ? -2.716 19.810 12.782 1.00 37.91 221 GLU A N 1
ATOM 1674 C CA . GLU A 1 221 ? -2.732 20.983 11.911 1.00 37.91 221 GLU A CA 1
ATOM 1675 C C . GLU A 1 221 ? -1.345 21.144 11.277 1.00 37.91 221 GLU A C 1
ATOM 1677 O O . GLU A 1 221 ? -0.347 21.327 11.978 1.00 37.91 221 GLU A O 1
ATOM 1682 N N . CYS A 1 222 ? -1.269 21.079 9.944 1.00 35.59 222 CYS A N 1
ATOM 1683 C CA . CYS A 1 222 ? -0.059 21.469 9.231 1.00 35.59 222 CYS A CA 1
ATOM 1684 C C . CYS A 1 222 ? 0.198 22.950 9.521 1.00 35.59 222 CYS A C 1
ATOM 1686 O O . CYS A 1 222 ? -0.525 23.818 9.031 1.00 35.59 222 CYS A O 1
ATOM 1688 N N . ALA A 1 223 ? 1.226 23.248 10.315 1.00 32.88 223 ALA A N 1
ATOM 1689 C CA . ALA A 1 223 ? 1.656 24.617 10.540 1.00 32.88 223 ALA A CA 1
ATOM 1690 C C . ALA A 1 223 ? 2.128 25.221 9.208 1.00 32.88 223 ALA A C 1
ATOM 1692 O O . ALA A 1 223 ? 3.220 24.931 8.720 1.00 32.88 223 ALA A O 1
ATOM 1693 N N . THR A 1 224 ? 1.298 26.064 8.596 1.00 31.23 224 THR A N 1
ATOM 1694 C CA . THR A 1 224 ? 1.705 26.896 7.462 1.00 31.23 224 THR A CA 1
ATOM 1695 C C . THR A 1 224 ? 2.679 27.957 7.959 1.00 31.23 224 THR A C 1
ATOM 1697 O O . THR A 1 224 ? 2.281 28.889 8.653 1.00 31.23 224 THR A O 1
ATOM 1700 N N . VAL A 1 225 ? 3.956 27.821 7.606 1.00 34.16 225 VAL A N 1
ATOM 1701 C CA . VAL A 1 225 ? 4.960 28.872 7.817 1.00 34.16 225 VAL A CA 1
ATOM 1702 C C . VAL A 1 225 ? 4.946 29.791 6.597 1.00 34.16 225 VAL A C 1
ATOM 1704 O O . VAL A 1 225 ? 5.066 29.311 5.467 1.00 34.16 225 VAL A O 1
ATOM 1707 N N . ASP A 1 226 ? 4.775 31.098 6.812 1.00 34.62 226 ASP A N 1
ATOM 1708 C CA . ASP A 1 226 ? 4.945 32.087 5.747 1.00 34.62 226 ASP A CA 1
ATOM 1709 C C . ASP A 1 226 ? 6.440 32.268 5.456 1.00 34.62 226 ASP A C 1
ATOM 1711 O O . ASP A 1 226 ? 7.251 32.505 6.347 1.00 34.62 226 ASP A O 1
ATOM 1715 N N . VAL A 1 227 ? 6.812 32.072 4.197 1.00 35.72 227 VAL A N 1
ATOM 1716 C CA . VAL A 1 227 ? 8.203 31.916 3.738 1.00 35.72 227 VAL A CA 1
ATOM 1717 C C . VAL A 1 227 ? 8.748 33.247 3.200 1.00 35.72 227 VAL A C 1
ATOM 1719 O O . VAL A 1 227 ? 9.890 33.326 2.744 1.00 35.72 227 VAL A O 1
ATOM 1722 N N . SER A 1 228 ? 7.933 34.310 3.210 1.00 39.59 228 SER A N 1
ATOM 1723 C CA . SER A 1 228 ? 8.334 35.641 2.747 1.00 39.59 228 SER A CA 1
ATOM 1724 C C . SER A 1 228 ? 9.504 36.223 3.542 1.00 39.59 228 SER A C 1
ATOM 1726 O O . SER A 1 228 ? 10.284 36.978 2.962 1.00 39.59 228 SER A O 1
ATOM 1728 N N . ASP A 1 229 ? 9.670 35.810 4.799 1.00 39.06 229 ASP A N 1
ATOM 1729 C CA . ASP A 1 229 ? 10.609 36.398 5.765 1.00 39.06 229 ASP A CA 1
ATOM 1730 C C . ASP A 1 229 ? 11.955 35.647 5.857 1.00 39.06 229 ASP A C 1
ATOM 1732 O O . ASP A 1 229 ? 12.811 36.002 6.661 1.00 39.06 229 ASP A O 1
ATOM 1736 N N . LEU A 1 230 ? 12.155 34.603 5.039 1.00 38.59 230 LEU A N 1
ATOM 1737 C CA . LEU A 1 230 ? 13.267 33.643 5.167 1.00 38.59 230 LEU A CA 1
ATOM 1738 C C . LEU A 1 230 ? 14.368 33.787 4.100 1.00 38.59 230 LEU A C 1
ATOM 1740 O O . LEU A 1 230 ? 15.262 32.947 4.009 1.00 38.59 230 LEU A O 1
ATOM 1744 N N . ASP A 1 231 ? 14.295 34.814 3.255 1.00 39.97 231 ASP A N 1
ATOM 1745 C CA . ASP A 1 231 ? 15.177 34.958 2.094 1.00 39.97 231 ASP A CA 1
ATOM 1746 C C . ASP A 1 231 ? 16.553 35.526 2.491 1.00 39.97 231 ASP A C 1
ATOM 1748 O O . ASP A 1 231 ? 16.639 36.625 3.035 1.00 39.97 231 ASP A O 1
ATOM 1752 N N . GLY A 1 232 ? 17.633 34.788 2.201 1.00 38.50 232 GLY A N 1
ATOM 1753 C CA . GLY A 1 232 ? 19.015 35.234 2.433 1.00 38.50 232 GLY A CA 1
ATOM 1754 C C . GLY A 1 232 ? 19.574 35.004 3.843 1.00 38.50 232 GLY A C 1
ATOM 1755 O O . GLY A 1 232 ? 20.621 35.559 4.163 1.00 38.50 232 GLY A O 1
ATOM 1756 N N . LEU A 1 233 ? 18.907 34.201 4.675 1.00 38.44 233 LEU A N 1
ATOM 1757 C CA . LEU A 1 233 ? 19.383 33.849 6.015 1.00 38.44 233 LEU A CA 1
ATOM 1758 C C . LEU A 1 233 ? 20.180 32.532 5.991 1.00 38.44 233 LEU A C 1
ATOM 1760 O O . LEU A 1 233 ? 19.732 31.525 5.436 1.00 38.44 233 LEU A O 1
ATOM 1764 N N . GLU A 1 234 ? 21.365 32.542 6.601 1.00 36.28 234 GLU A N 1
ATOM 1765 C CA . GLU A 1 234 ? 22.202 31.360 6.821 1.00 36.28 234 GLU A CA 1
ATOM 1766 C C . GLU A 1 234 ? 21.949 30.828 8.236 1.00 36.28 234 GLU A C 1
ATOM 1768 O O . GLU A 1 234 ? 21.975 31.592 9.201 1.00 36.28 234 GLU A O 1
ATOM 1773 N N . PHE A 1 235 ? 21.673 29.527 8.372 1.00 36.94 235 PHE A N 1
ATOM 1774 C CA . PHE A 1 235 ? 21.374 28.927 9.672 1.00 36.94 235 PHE A CA 1
ATOM 1775 C C . PHE A 1 235 ? 22.355 27.809 9.992 1.00 36.94 235 PHE A C 1
ATOM 1777 O O . PHE A 1 235 ? 22.569 26.880 9.209 1.00 36.94 235 PHE A O 1
ATOM 1784 N N . LYS A 1 236 ? 22.908 27.862 11.201 1.00 33.59 236 LYS A N 1
ATOM 1785 C CA . LYS A 1 236 ? 23.756 26.811 11.749 1.00 33.59 236 LYS A CA 1
ATOM 1786 C C . LYS A 1 236 ? 22.950 26.017 12.766 1.00 33.59 236 LYS A C 1
ATOM 1788 O O . LYS A 1 236 ? 22.638 26.514 13.843 1.00 33.59 236 LYS A O 1
ATOM 1793 N N . LEU A 1 237 ? 22.600 24.778 12.426 1.00 36.78 237 LEU A N 1
ATOM 1794 C CA . LEU A 1 237 ? 21.906 23.900 13.359 1.00 36.78 237 LEU A CA 1
ATOM 1795 C C . LEU A 1 237 ? 22.958 23.210 14.239 1.00 36.78 237 LEU A C 1
ATOM 1797 O O . LEU A 1 237 ? 23.646 22.282 13.805 1.00 36.78 237 LEU A O 1
ATOM 1801 N N . VAL A 1 238 ? 23.126 23.685 15.474 1.00 33.47 238 VAL A N 1
ATOM 1802 C CA . VAL A 1 238 ? 24.031 23.060 16.449 1.00 33.47 238 VAL A CA 1
ATOM 1803 C C . VAL A 1 238 ? 23.238 22.042 17.266 1.00 33.47 238 VAL A C 1
ATOM 1805 O O . VAL A 1 238 ? 22.526 22.376 18.204 1.00 33.47 238 VAL A O 1
ATOM 1808 N N . LEU A 1 239 ? 23.367 20.765 16.908 1.00 38.47 239 LEU A N 1
ATOM 1809 C CA . LEU A 1 239 ? 22.641 19.647 17.528 1.00 38.47 239 LEU A CA 1
ATOM 1810 C C . LEU A 1 239 ? 23.175 19.255 18.926 1.00 38.47 239 LEU A C 1
ATOM 1812 O O . LEU A 1 239 ? 22.885 18.165 19.408 1.00 38.47 239 LEU A O 1
ATOM 1816 N N . ALA A 1 240 ? 23.983 20.101 19.573 1.00 33.28 240 ALA A N 1
ATOM 1817 C CA . ALA A 1 240 ? 24.659 19.776 20.832 1.00 33.28 240 ALA A CA 1
ATOM 1818 C C . ALA A 1 240 ? 23.767 19.930 22.080 1.00 33.28 240 ALA A C 1
ATOM 1820 O O . ALA A 1 240 ? 24.018 19.247 23.070 1.00 33.28 240 ALA A O 1
ATOM 1821 N N . ASP A 1 241 ? 22.721 20.763 22.023 1.00 33.38 241 ASP A N 1
ATOM 1822 C CA . ASP A 1 241 ? 21.854 21.056 23.181 1.00 33.38 241 ASP A CA 1
ATOM 1823 C C . ASP A 1 241 ? 20.572 20.217 23.240 1.00 33.38 241 ASP A C 1
ATOM 1825 O O . ASP A 1 241 ? 19.861 20.212 24.247 1.00 33.38 241 ASP A O 1
ATOM 1829 N N . TYR A 1 242 ? 20.287 19.445 22.191 1.00 38.50 242 TYR A N 1
ATOM 1830 C CA . TYR A 1 242 ? 19.216 18.460 22.224 1.00 38.50 242 TYR A CA 1
ATOM 1831 C C . TYR A 1 242 ? 19.800 17.159 22.766 1.00 38.50 242 TYR A C 1
ATOM 1833 O O . TYR A 1 242 ? 20.598 16.498 22.109 1.00 38.50 242 TYR A O 1
ATOM 1841 N N . GLY A 1 243 ? 19.443 16.804 24.000 1.00 33.16 243 GLY A N 1
ATOM 1842 C CA . GLY A 1 243 ? 19.828 15.532 24.603 1.00 33.16 243 GLY A CA 1
ATOM 1843 C C . GLY A 1 243 ? 19.250 14.365 23.804 1.00 33.16 243 GLY A C 1
ATOM 1844 O O . GLY A 1 243 ? 18.136 13.929 24.068 1.00 33.16 243 GLY A O 1
ATOM 1845 N N . PHE A 1 244 ? 19.994 13.875 22.812 1.00 42.44 244 PHE A N 1
ATOM 1846 C CA . PHE A 1 244 ? 19.629 12.692 22.044 1.00 42.44 244 PHE A CA 1
ATOM 1847 C C . PHE A 1 244 ? 19.777 11.462 22.946 1.00 42.44 244 PHE A C 1
ATOM 1849 O O . PHE A 1 244 ? 20.883 11.040 23.278 1.00 42.44 244 PHE A O 1
ATOM 1856 N N . ASP A 1 245 ? 18.648 10.878 23.335 1.00 42.47 245 ASP A N 1
ATOM 1857 C CA . ASP A 1 245 ? 18.534 9.673 24.168 1.00 42.47 245 ASP A CA 1
ATOM 1858 C C . ASP A 1 245 ? 18.856 8.362 23.424 1.00 42.47 245 ASP A C 1
ATOM 1860 O O . ASP A 1 245 ? 18.772 7.276 23.993 1.00 42.47 245 ASP A O 1
ATOM 1864 N N . GLY A 1 246 ? 19.268 8.453 22.157 1.00 37.38 246 GLY A N 1
ATOM 1865 C CA . GLY A 1 246 ? 19.554 7.302 21.302 1.00 37.38 246 GLY A CA 1
ATOM 1866 C C . GLY A 1 246 ? 18.341 6.769 20.533 1.00 37.38 246 GLY A C 1
ATOM 1867 O O . GLY A 1 246 ? 18.513 5.858 19.723 1.00 37.38 246 GLY A O 1
ATOM 1868 N N . GLU A 1 247 ? 17.151 7.348 20.724 1.00 38.47 247 GLU A N 1
ATOM 1869 C CA . GLU A 1 247 ? 15.908 6.941 20.047 1.00 38.47 247 GLU A CA 1
ATOM 1870 C C . GLU A 1 247 ? 15.406 7.966 19.019 1.00 38.47 247 GLU A C 1
ATOM 1872 O O . GLU A 1 247 ? 14.538 7.659 18.202 1.00 38.47 247 GLU A O 1
ATOM 1877 N N . THR A 1 248 ? 15.980 9.169 19.011 1.00 37.44 248 THR A N 1
ATOM 1878 C CA . THR A 1 248 ? 15.546 10.283 18.158 1.00 37.44 248 THR A CA 1
ATOM 1879 C C . THR A 1 248 ? 16.346 10.343 16.849 1.00 37.44 248 THR A C 1
ATOM 1881 O O . THR A 1 248 ? 17.577 10.313 16.868 1.00 37.44 248 THR A O 1
ATOM 1884 N N . SER A 1 249 ? 15.650 10.448 15.709 1.00 39.16 249 SER A N 1
ATOM 1885 C CA . SER A 1 249 ? 16.256 10.649 14.379 1.00 39.16 249 SER A CA 1
ATOM 1886 C C . SER A 1 249 ? 15.901 12.033 13.830 1.00 39.16 249 SER A C 1
ATOM 1888 O O . SER A 1 249 ? 14.769 12.495 13.984 1.00 39.16 249 SER A O 1
ATOM 1890 N N . LEU A 1 250 ? 16.860 12.694 13.175 1.00 39.03 250 LEU A N 1
ATOM 1891 C CA . LEU A 1 250 ? 16.616 13.946 12.450 1.00 39.03 250 LEU A CA 1
ATOM 1892 C C . LEU A 1 250 ? 16.315 13.617 10.992 1.00 39.03 250 LEU A C 1
ATOM 1894 O O . LEU A 1 250 ? 17.122 12.939 10.357 1.00 39.03 250 LEU A O 1
ATOM 1898 N N . ALA A 1 251 ? 15.200 14.113 10.459 1.00 38.97 251 ALA A N 1
ATOM 1899 C CA . ALA A 1 251 ? 14.894 14.008 9.040 1.00 38.97 251 ALA A CA 1
ATOM 1900 C C . ALA A 1 251 ? 14.794 15.400 8.399 1.00 38.97 251 ALA A C 1
ATOM 1902 O O . ALA A 1 251 ? 14.116 16.285 8.926 1.00 38.97 251 ALA A O 1
ATOM 1903 N N . ARG A 1 252 ? 15.505 15.593 7.280 1.00 41.50 252 ARG A N 1
ATOM 1904 C CA . ARG A 1 252 ? 15.402 16.794 6.434 1.00 41.50 252 ARG A CA 1
ATOM 1905 C C . ARG A 1 252 ? 14.242 16.615 5.473 1.00 41.50 252 ARG A C 1
ATOM 1907 O O . ARG A 1 252 ? 14.150 15.560 4.861 1.00 41.50 252 ARG A O 1
ATOM 1914 N N . TYR A 1 253 ? 13.391 17.618 5.326 1.00 44.50 253 TYR A N 1
ATOM 1915 C CA . TYR A 1 253 ? 12.141 17.522 4.585 1.00 44.50 253 TYR A CA 1
ATOM 1916 C C . TYR A 1 253 ? 11.963 18.686 3.608 1.00 44.50 253 TYR A C 1
ATOM 1918 O O . TYR A 1 253 ? 12.123 19.824 4.023 1.00 44.50 253 TYR A O 1
ATOM 1926 N N . HIS A 1 254 ? 11.595 18.454 2.346 1.00 42.75 254 HIS A N 1
ATOM 1927 C CA . HIS A 1 254 ? 11.284 19.518 1.381 1.00 42.75 254 HIS A CA 1
ATOM 1928 C C . HIS A 1 254 ? 9.775 19.617 1.146 1.00 42.75 254 HIS A C 1
ATOM 1930 O O . HIS A 1 254 ? 9.144 18.623 0.791 1.00 42.75 254 HIS A O 1
ATOM 1936 N N . LEU A 1 255 ? 9.196 20.806 1.317 1.00 40.97 255 LEU A N 1
ATOM 1937 C CA . LEU A 1 255 ? 7.794 21.059 0.968 1.00 40.97 255 LEU A CA 1
ATOM 1938 C C . LEU A 1 255 ? 7.679 21.402 -0.520 1.00 40.97 255 LEU A C 1
ATOM 1940 O O . LEU A 1 255 ? 8.366 22.305 -1.005 1.00 40.97 255 LEU A O 1
ATOM 1944 N N . LYS A 1 256 ? 6.802 20.703 -1.247 1.00 43.66 256 LYS A N 1
ATOM 1945 C CA . LYS A 1 256 ? 6.523 21.020 -2.653 1.00 43.66 256 LYS A CA 1
ATOM 1946 C C . LYS A 1 256 ? 5.728 22.318 -2.818 1.00 43.66 256 LYS A C 1
ATOM 1948 O O . LYS A 1 256 ? 5.073 22.804 -1.899 1.00 43.66 256 LYS A O 1
ATOM 1953 N N . ALA A 1 257 ? 5.747 22.854 -4.042 1.00 39.81 257 ALA A N 1
ATOM 1954 C CA . ALA A 1 257 ? 5.004 24.055 -4.435 1.00 39.81 257 ALA A CA 1
ATOM 1955 C C . ALA A 1 257 ? 3.482 23.956 -4.189 1.00 39.81 257 ALA A C 1
ATOM 1957 O O . ALA A 1 257 ? 2.823 24.981 -4.036 1.00 39.81 257 ALA A O 1
ATOM 1958 N N . ASP A 1 258 ? 2.934 22.739 -4.116 1.00 39.88 258 ASP A N 1
ATOM 1959 C CA . ASP A 1 258 ? 1.528 22.470 -3.784 1.00 39.88 258 ASP A CA 1
ATOM 1960 C C . ASP A 1 258 ? 1.201 22.570 -2.280 1.00 39.88 258 ASP A C 1
ATOM 1962 O O . ASP A 1 258 ? 0.026 22.536 -1.912 1.00 39.88 258 ASP A O 1
ATOM 1966 N N . ARG A 1 259 ? 2.221 22.724 -1.417 1.00 40.59 259 ARG A N 1
ATOM 1967 C CA . ARG A 1 259 ? 2.145 22.789 0.054 1.00 40.59 259 ARG A CA 1
ATOM 1968 C C . ARG A 1 259 ? 1.511 21.568 0.736 1.00 40.59 259 ARG A C 1
ATOM 1970 O O . ARG A 1 259 ? 1.149 21.663 1.906 1.00 40.59 259 ARG A O 1
ATOM 1977 N N . ARG A 1 260 ? 1.363 20.439 0.039 1.00 34.06 260 ARG A N 1
ATOM 1978 C CA . ARG A 1 260 ? 0.691 19.235 0.568 1.00 34.06 260 ARG A CA 1
ATOM 1979 C C . ARG A 1 260 ? 1.635 18.065 0.796 1.00 34.06 260 ARG A C 1
ATOM 1981 O O . ARG A 1 260 ? 1.354 17.236 1.655 1.00 34.06 260 ARG A O 1
ATOM 1988 N N . THR A 1 261 ? 2.756 18.032 0.081 1.00 39.19 261 THR A N 1
ATOM 1989 C CA . THR A 1 261 ? 3.676 16.890 0.103 1.00 39.19 261 THR A CA 1
ATOM 1990 C C . THR A 1 261 ? 5.031 17.283 0.673 1.00 39.19 261 THR A C 1
ATOM 1992 O O . THR A 1 261 ? 5.626 18.288 0.270 1.00 39.19 261 THR A O 1
ATOM 1995 N N . VAL A 1 262 ? 5.519 16.467 1.610 1.00 44.19 262 VAL A N 1
ATOM 1996 C CA . VAL A 1 262 ? 6.784 16.660 2.318 1.00 44.19 262 VAL A CA 1
ATOM 1997 C C . VAL A 1 262 ? 7.754 15.535 1.925 1.00 44.19 262 VAL A C 1
ATOM 1999 O O . VAL A 1 262 ? 7.469 14.354 2.107 1.00 44.19 26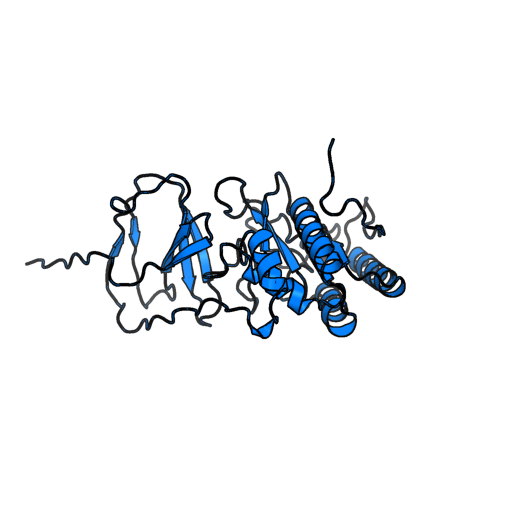2 VAL A O 1
ATOM 2002 N N . LEU A 1 263 ? 8.913 15.876 1.362 1.00 40.59 263 LEU A N 1
ATOM 2003 C CA . LEU A 1 263 ? 9.910 14.913 0.877 1.00 40.59 263 LEU A CA 1
ATOM 2004 C C . LEU A 1 263 ? 11.059 14.766 1.867 1.00 40.59 263 LEU A C 1
ATOM 2006 O O . LEU A 1 263 ? 11.821 15.707 2.035 1.00 40.59 263 LEU A O 1
ATOM 2010 N N . ALA A 1 264 ? 11.235 13.597 2.484 1.00 41.09 264 ALA A N 1
ATOM 2011 C CA . ALA A 1 264 ? 12.375 13.346 3.367 1.00 41.09 264 ALA A CA 1
ATOM 2012 C C . ALA A 1 264 ? 13.690 13.156 2.573 1.00 41.09 264 ALA A C 1
ATOM 2014 O O . ALA A 1 264 ? 13.853 12.171 1.871 1.00 41.09 264 ALA A O 1
ATOM 2015 N N . GLU A 1 265 ? 14.663 14.054 2.676 1.00 40.81 265 GLU A N 1
ATOM 2016 C CA . GLU A 1 265 ? 15.935 13.955 1.946 1.00 40.81 265 GLU A CA 1
ATOM 2017 C C . GLU A 1 265 ? 16.956 13.043 2.655 1.00 40.81 265 GLU A C 1
ATOM 2019 O O . GLU A 1 265 ? 17.715 12.320 2.007 1.00 40.81 265 GLU A O 1
ATOM 2024 N N . ARG A 1 266 ? 16.995 13.051 3.996 1.00 40.66 266 ARG A N 1
ATOM 2025 C CA . ARG A 1 266 ? 18.000 12.302 4.772 1.00 40.66 266 ARG A CA 1
ATOM 2026 C C . ARG A 1 266 ? 17.561 12.079 6.211 1.00 40.66 266 ARG A C 1
ATOM 2028 O O . ARG A 1 266 ? 17.041 13.009 6.814 1.00 40.66 266 ARG A O 1
ATOM 2035 N N . ALA A 1 267 ? 17.814 10.886 6.755 1.00 39.78 267 ALA A N 1
ATOM 2036 C CA . ALA A 1 267 ? 17.621 10.564 8.169 1.00 39.78 267 ALA A CA 1
ATOM 2037 C C . ALA A 1 267 ? 18.981 10.359 8.857 1.00 39.78 267 ALA A C 1
ATOM 2039 O O . ALA A 1 267 ? 19.790 9.553 8.388 1.00 39.78 267 ALA A O 1
ATOM 2040 N N . TYR A 1 268 ? 19.234 11.069 9.956 1.00 44.62 268 TYR A N 1
ATOM 2041 C CA . TYR A 1 268 ? 20.483 10.988 10.715 1.00 44.62 268 TYR A CA 1
ATOM 2042 C C . TYR A 1 268 ? 20.314 10.131 11.972 1.00 44.62 268 TYR A C 1
ATOM 2044 O O . TYR A 1 268 ? 19.337 10.275 12.707 1.00 44.62 268 TYR A O 1
ATOM 2052 N N . ALA A 1 269 ? 21.285 9.246 12.208 1.00 37.44 269 ALA A N 1
ATOM 2053 C CA . ALA A 1 269 ? 21.389 8.454 13.429 1.00 37.44 269 ALA A CA 1
ATOM 2054 C C . ALA A 1 269 ? 21.985 9.291 14.587 1.00 37.44 269 ALA A C 1
ATOM 2056 O O . ALA A 1 269 ? 22.680 10.273 14.317 1.00 37.44 269 ALA A O 1
ATOM 2057 N N . PRO A 1 270 ? 21.775 8.898 15.860 1.00 36.50 270 PRO A N 1
ATOM 2058 C CA . PRO A 1 270 ? 22.286 9.631 17.020 1.00 36.50 270 PRO A CA 1
ATOM 2059 C C . PRO A 1 270 ? 23.816 9.799 16.997 1.00 36.50 270 PRO A C 1
ATOM 2061 O O . PRO A 1 270 ? 24.553 8.820 16.861 1.00 36.50 270 PRO A O 1
ATOM 2064 N N . GLY A 1 271 ? 24.293 11.037 17.162 1.00 38.62 271 GLY A N 1
ATOM 2065 C CA . GLY A 1 271 ? 25.714 11.398 17.221 1.00 38.62 271 GLY A CA 1
ATOM 2066 C C . GLY A 1 271 ? 25.940 12.906 17.047 1.00 38.62 271 GLY A C 1
ATOM 2067 O O . GLY A 1 271 ? 25.082 13.603 16.512 1.00 38.62 271 GLY A O 1
ATOM 2068 N N . MET A 1 272 ? 27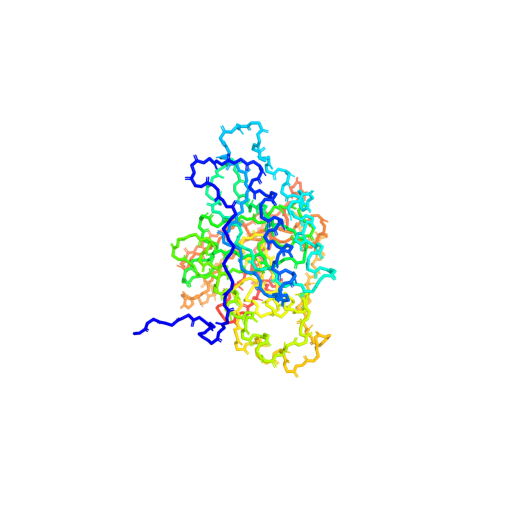.087 13.421 17.510 1.00 33.12 272 MET A N 1
ATOM 2069 C CA . MET A 1 272 ? 27.448 14.842 17.383 1.00 33.12 272 MET A CA 1
ATOM 2070 C C . MET A 1 272 ? 27.657 15.189 15.899 1.00 33.12 272 MET A C 1
ATOM 2072 O O . MET A 1 272 ? 28.685 14.853 15.312 1.00 33.12 272 MET A O 1
ATOM 2076 N N . LEU A 1 273 ? 26.672 15.842 15.290 1.00 38.41 273 LEU A N 1
ATOM 2077 C CA . LEU A 1 273 ? 26.749 16.390 13.939 1.00 38.41 273 LEU A CA 1
ATOM 2078 C C . LEU A 1 273 ? 26.551 17.902 14.023 1.00 38.41 273 LEU A C 1
ATOM 2080 O O . LEU A 1 273 ? 25.648 18.389 14.696 1.00 38.41 273 LEU A O 1
ATOM 2084 N N . THR A 1 274 ? 27.416 18.651 13.351 1.00 35.00 274 THR A N 1
ATOM 2085 C CA . THR A 1 274 ? 27.202 20.073 13.070 1.00 35.00 274 THR A CA 1
ATOM 2086 C C . THR A 1 274 ? 26.953 20.175 11.574 1.00 35.00 274 THR A C 1
ATOM 2088 O O . THR A 1 274 ? 27.820 19.792 10.790 1.00 35.00 274 THR A O 1
ATOM 2091 N N . GLU A 1 275 ? 25.772 20.640 11.173 1.00 36.53 275 GLU A N 1
ATOM 2092 C CA . GLU A 1 275 ? 25.439 20.855 9.764 1.00 36.53 275 GLU A CA 1
ATOM 2093 C C . GLU A 1 275 ? 24.902 22.280 9.586 1.00 36.53 275 GLU A C 1
ATOM 2095 O O . GLU A 1 275 ? 24.096 22.768 10.382 1.00 36.53 275 GLU A O 1
ATOM 2100 N N . THR A 1 276 ? 25.395 22.967 8.558 1.00 34.34 276 THR A N 1
ATOM 2101 C CA . THR A 1 276 ? 24.935 24.305 8.170 1.00 34.34 276 THR A CA 1
ATOM 2102 C C . THR A 1 276 ? 23.886 24.149 7.077 1.00 34.34 276 THR A C 1
ATOM 2104 O O . THR A 1 276 ? 24.143 23.492 6.066 1.00 34.34 276 THR A O 1
ATOM 2107 N N . LEU A 1 277 ? 22.706 24.738 7.274 1.00 37.22 277 LEU A N 1
ATOM 2108 C CA . LEU A 1 277 ? 21.594 24.676 6.330 1.00 37.22 277 LEU A CA 1
ATOM 2109 C C . LEU A 1 277 ? 21.476 26.009 5.582 1.00 37.22 277 LEU A C 1
ATOM 2111 O O . LEU A 1 277 ? 21.347 27.069 6.192 1.00 37.22 277 LEU A O 1
ATOM 2115 N N . PHE A 1 278 ? 21.488 25.942 4.250 1.00 33.38 278 PHE A N 1
ATOM 2116 C CA . PHE A 1 278 ? 21.313 27.100 3.372 1.00 33.38 278 PHE A CA 1
ATOM 2117 C C . PHE A 1 278 ? 19.883 27.127 2.821 1.00 33.38 278 PHE A C 1
ATOM 2119 O O . PHE A 1 278 ? 19.470 26.180 2.148 1.00 33.38 278 PHE A O 1
ATOM 2126 N N . LEU A 1 279 ? 19.145 28.211 3.067 1.00 35.62 279 LEU A N 1
ATOM 2127 C CA . LEU A 1 279 ? 17.823 28.466 2.482 1.00 35.62 279 LEU A CA 1
ATOM 2128 C C . LEU A 1 279 ? 17.940 29.591 1.435 1.00 35.62 279 LEU A C 1
ATOM 2130 O O . LEU A 1 279 ? 18.556 30.621 1.690 1.00 35.62 279 LEU A O 1
ATOM 2134 N N . SER A 1 280 ? 17.389 29.397 0.232 1.00 32.69 280 SER A N 1
ATOM 2135 C CA . SER A 1 280 ? 17.450 30.377 -0.870 1.00 32.69 280 SER A CA 1
ATOM 2136 C C . SER A 1 280 ? 16.176 30.336 -1.708 1.00 32.69 280 SER A C 1
ATOM 2138 O O . SER A 1 280 ? 15.786 29.257 -2.141 1.00 32.69 280 SER A O 1
ATOM 2140 N N . ARG A 1 281 ? 15.577 31.490 -2.051 1.00 33.62 281 ARG A N 1
ATOM 2141 C CA . ARG A 1 281 ? 14.444 31.547 -3.001 1.00 33.62 281 ARG A CA 1
ATOM 2142 C C . ARG A 1 281 ? 14.768 31.073 -4.421 1.00 33.62 281 ARG A C 1
ATOM 2144 O O . ARG A 1 281 ? 13.849 30.741 -5.164 1.00 33.62 281 ARG A O 1
ATOM 2151 N N . SER A 1 282 ? 16.037 31.050 -4.836 1.00 32.78 282 SER A N 1
ATOM 2152 C CA . SER A 1 282 ? 16.414 30.681 -6.214 1.00 32.78 282 SER A CA 1
ATOM 2153 C C . SER A 1 282 ? 16.408 29.172 -6.479 1.00 32.78 282 SER A C 1
ATOM 2155 O O . SER A 1 282 ? 16.474 28.746 -7.632 1.00 32.78 282 SER A O 1
ATOM 2157 N N . LYS A 1 283 ? 16.287 28.364 -5.422 1.00 34.50 283 LYS A N 1
ATOM 2158 C CA . LYS A 1 283 ? 16.034 26.925 -5.470 1.00 34.50 283 LYS A CA 1
ATOM 2159 C C . LYS A 1 283 ? 14.753 26.709 -4.679 1.00 34.50 283 LYS A C 1
ATOM 2161 O O . LYS A 1 283 ? 14.735 27.009 -3.499 1.00 34.50 283 LYS A O 1
ATOM 2166 N N . ALA A 1 284 ? 13.671 26.269 -5.308 1.00 28.53 284 ALA A N 1
ATOM 2167 C CA . ALA A 1 284 ? 12.362 26.094 -4.669 1.00 28.53 284 ALA A CA 1
ATOM 2168 C C . ALA A 1 284 ? 12.336 24.928 -3.646 1.00 28.53 284 ALA A C 1
ATOM 2170 O O . ALA A 1 284 ? 11.525 24.015 -3.753 1.00 28.53 284 ALA A O 1
ATOM 2171 N N . GLU A 1 285 ? 13.250 24.937 -2.678 1.00 34.22 285 GLU A N 1
ATOM 2172 C CA . GLU A 1 285 ? 13.486 23.905 -1.676 1.00 34.22 285 GLU A CA 1
ATOM 2173 C C . GLU A 1 285 ? 13.363 24.546 -0.294 1.00 34.22 285 GLU A C 1
ATOM 2175 O O . GLU A 1 285 ? 14.307 25.122 0.246 1.00 34.22 285 GLU A O 1
ATOM 2180 N N . ILE A 1 286 ? 12.162 24.483 0.279 1.00 39.56 286 ILE A N 1
ATOM 2181 C CA . ILE A 1 286 ? 11.957 24.842 1.681 1.00 39.56 286 ILE A CA 1
ATOM 2182 C C . ILE A 1 286 ? 12.318 23.602 2.494 1.00 39.56 286 ILE A C 1
ATOM 2184 O O . ILE A 1 286 ? 11.540 22.648 2.524 1.00 39.56 286 ILE A O 1
ATOM 2188 N N . ALA A 1 287 ? 13.503 23.599 3.107 1.00 37.56 287 ALA A N 1
ATOM 2189 C CA . ALA A 1 287 ? 13.954 22.518 3.971 1.00 37.56 287 ALA A CA 1
ATOM 2190 C C . ALA A 1 287 ? 13.428 22.720 5.403 1.00 37.56 287 ALA A C 1
ATOM 2192 O O . ALA A 1 287 ? 13.868 23.623 6.110 1.00 37.56 287 ALA A O 1
ATOM 2193 N N . TYR A 1 288 ? 12.498 21.874 5.839 1.00 42.16 288 TYR A N 1
ATOM 2194 C CA . TYR A 1 288 ? 12.120 21.726 7.241 1.00 42.16 288 TYR A CA 1
ATOM 2195 C C . TYR A 1 288 ? 13.007 20.661 7.893 1.00 42.16 288 TYR A C 1
ATOM 2197 O O . TYR A 1 288 ? 13.283 19.617 7.301 1.00 42.16 288 TYR A O 1
ATOM 2205 N N . SER A 1 289 ? 13.417 20.905 9.132 1.00 39.72 289 SER A N 1
ATOM 2206 C CA . SER A 1 289 ? 14.056 19.909 9.993 1.00 39.72 289 SER A CA 1
ATOM 2207 C C . SER A 1 289 ? 13.077 19.576 11.113 1.00 39.72 289 SER A C 1
ATOM 2209 O O . SER A 1 289 ? 12.659 20.472 11.847 1.00 39.72 289 SER A O 1
ATOM 2211 N N . ALA A 1 290 ? 12.677 18.311 11.235 1.00 39.16 290 ALA A N 1
ATOM 2212 C CA . ALA A 1 290 ? 11.816 17.866 12.329 1.00 39.16 290 ALA A CA 1
ATOM 2213 C C . ALA A 1 290 ? 12.519 16.794 13.161 1.00 39.16 290 ALA A C 1
ATOM 2215 O O . ALA A 1 290 ? 13.136 15.871 12.619 1.00 39.16 290 ALA A O 1
ATOM 2216 N N . LEU A 1 291 ? 12.417 16.931 14.483 1.00 36.66 291 LEU A N 1
ATOM 2217 C CA . LEU A 1 291 ? 12.831 15.906 15.433 1.00 36.66 291 LEU A CA 1
ATOM 2218 C C . LEU A 1 291 ? 11.696 14.888 15.532 1.00 36.66 291 LEU A C 1
ATOM 2220 O O . LEU A 1 291 ? 10.581 15.240 15.924 1.00 36.66 291 LEU A O 1
ATOM 2224 N N . VAL A 1 292 ? 11.976 13.641 15.158 1.00 36.81 292 VAL A N 1
ATOM 2225 C CA . VAL A 1 292 ? 11.013 12.539 15.242 1.00 36.81 292 VAL A CA 1
ATOM 2226 C C . VAL A 1 292 ? 11.402 11.659 16.427 1.00 36.81 292 VAL A C 1
ATOM 2228 O O . VAL A 1 292 ? 12.460 11.024 16.403 1.00 36.81 292 VAL A O 1
ATOM 2231 N N . SER A 1 293 ? 10.563 11.632 17.467 1.00 33.62 293 SER A N 1
ATOM 2232 C CA . SER A 1 293 ? 10.698 10.697 18.592 1.00 33.62 293 SER A CA 1
ATOM 2233 C C . SER A 1 293 ? 9.940 9.388 18.317 1.00 33.62 293 SER A C 1
ATOM 2235 O O . SER A 1 293 ? 8.930 9.374 17.606 1.00 33.62 293 SER A O 1
ATOM 2237 N N . GLN A 1 294 ? 10.364 8.280 18.938 1.00 31.64 294 GLN A N 1
ATOM 2238 C CA . GLN A 1 294 ? 9.648 6.994 18.860 1.00 31.64 294 GLN A CA 1
ATOM 2239 C C . GLN A 1 294 ? 8.243 7.031 19.491 1.00 31.64 294 GLN A C 1
ATOM 2241 O O . GLN A 1 294 ? 7.406 6.188 19.179 1.00 31.64 294 GLN A O 1
ATOM 2246 N N . THR A 1 295 ? 7.938 8.021 20.337 1.00 31.30 295 THR A N 1
ATOM 2247 C CA . THR A 1 295 ? 6.610 8.191 20.956 1.00 31.30 295 THR A CA 1
ATOM 2248 C C . THR A 1 295 ? 5.603 8.902 20.038 1.00 31.30 295 THR A C 1
ATOM 2250 O O . THR A 1 295 ? 4.421 9.035 20.375 1.00 31.30 295 THR A O 1
ATOM 2253 N N . GLY A 1 296 ? 6.029 9.295 18.831 1.00 30.47 296 GLY A N 1
ATOM 2254 C CA . GLY A 1 296 ? 5.193 9.977 17.842 1.00 30.47 296 GLY A CA 1
ATOM 2255 C C . GLY A 1 296 ? 5.031 11.473 18.109 1.00 30.47 296 GLY A C 1
ATOM 2256 O O . GLY A 1 296 ? 4.159 12.105 17.518 1.00 30.47 296 GLY A O 1
ATOM 2257 N N . THR A 1 297 ? 5.852 12.056 18.988 1.00 31.38 297 THR A N 1
ATOM 2258 C CA . THR A 1 297 ? 6.018 13.509 19.053 1.00 31.38 297 THR A CA 1
ATOM 2259 C C . THR A 1 297 ? 6.979 13.926 17.950 1.00 31.38 297 THR A C 1
ATOM 2261 O O . THR A 1 297 ? 8.194 13.784 18.063 1.00 31.38 297 THR A O 1
ATOM 2264 N N . CYS A 1 298 ? 6.417 14.445 16.863 1.00 33.75 298 CYS A N 1
ATOM 2265 C CA . CYS A 1 298 ? 7.184 15.189 15.881 1.00 33.75 298 CYS A CA 1
ATOM 2266 C C . CYS A 1 298 ? 7.270 16.631 16.386 1.00 33.75 298 CYS A C 1
ATOM 2268 O O . CYS A 1 298 ? 6.280 17.362 16.343 1.00 33.75 298 CYS A O 1
ATOM 2270 N N . ALA A 1 299 ? 8.425 17.042 16.907 1.00 33.84 299 ALA A N 1
ATOM 2271 C CA . ALA A 1 299 ? 8.663 18.461 17.111 1.00 33.84 299 ALA A CA 1
ATOM 2272 C C . ALA A 1 299 ? 9.087 19.027 15.756 1.00 33.84 299 ALA A C 1
ATOM 2274 O O . ALA A 1 299 ? 10.212 18.809 15.296 1.00 33.84 299 ALA A O 1
ATOM 2275 N N . LEU A 1 300 ? 8.170 19.743 15.099 1.00 36.47 300 LEU A N 1
ATOM 2276 C CA . LEU A 1 300 ? 8.593 20.765 14.153 1.00 36.47 300 LEU A CA 1
ATOM 2277 C C . LEU A 1 300 ? 9.538 21.670 14.947 1.00 36.47 300 LEU A C 1
ATOM 2279 O O . LEU A 1 300 ? 9.153 22.129 16.026 1.00 36.47 300 LEU A O 1
ATOM 2283 N N . LEU A 1 301 ? 10.760 21.904 14.470 1.00 37.00 301 LEU A N 1
ATOM 2284 C CA . LEU A 1 301 ? 11.576 22.969 15.043 1.00 37.00 301 LEU A CA 1
ATOM 2285 C C . LEU A 1 301 ? 10.850 24.282 14.741 1.00 37.00 301 LEU A C 1
ATOM 2287 O O . LEU A 1 301 ? 11.000 24.875 13.677 1.00 37.00 301 LEU A O 1
ATOM 2291 N N . THR A 1 302 ? 9.966 24.688 15.649 1.00 34.00 302 THR A N 1
ATOM 2292 C CA . THR A 1 302 ? 9.323 25.988 15.581 1.00 34.00 302 THR A CA 1
ATOM 2293 C C . THR A 1 302 ? 10.366 27.040 15.923 1.00 34.00 302 THR A C 1
ATOM 2295 O O . THR A 1 302 ? 11.174 26.869 16.837 1.00 34.00 302 THR A O 1
ATOM 2298 N N . TRP A 1 303 ? 10.295 28.128 15.169 1.00 35.28 303 TRP A N 1
ATOM 2299 C CA . TRP A 1 303 ? 11.189 29.279 15.077 1.00 35.28 303 TRP A CA 1
ATOM 2300 C C . TRP A 1 303 ? 11.850 29.839 16.365 1.00 35.28 303 TRP A C 1
ATOM 2302 O O . TRP A 1 303 ? 12.955 30.355 16.237 1.00 35.28 303 TRP A O 1
ATOM 2312 N N . PRO A 1 304 ? 11.308 29.753 17.604 1.00 26.84 304 PRO A N 1
ATOM 2313 C CA . PRO A 1 304 ? 11.953 30.417 18.745 1.00 26.84 304 PRO A CA 1
ATOM 2314 C C . PRO A 1 304 ? 13.204 29.726 19.313 1.00 26.84 304 PRO A C 1
ATOM 2316 O O . PRO A 1 304 ? 13.772 30.250 20.267 1.00 26.84 304 PRO A O 1
ATOM 2319 N N . GLN A 1 305 ? 13.600 28.545 18.821 1.00 33.66 305 GLN A N 1
ATOM 2320 C CA . GLN A 1 305 ? 14.682 27.737 19.423 1.00 33.66 305 GLN A CA 1
ATOM 2321 C C . GLN A 1 305 ? 15.914 27.557 18.523 1.00 33.66 305 GLN A C 1
ATOM 2323 O O . GLN A 1 305 ? 16.725 26.663 18.755 1.00 33.66 305 GLN A O 1
ATOM 2328 N N . ILE A 1 306 ? 16.054 28.398 17.497 1.00 35.78 306 ILE A N 1
ATOM 2329 C CA . ILE A 1 306 ? 17.255 28.480 16.663 1.00 35.78 306 ILE A CA 1
ATOM 2330 C C . ILE A 1 306 ? 17.995 29.744 17.096 1.00 35.78 306 ILE A C 1
ATOM 2332 O O . ILE A 1 306 ? 17.478 30.848 16.933 1.00 35.78 306 ILE A O 1
ATOM 2336 N N . GLU A 1 307 ? 19.181 29.591 17.684 1.00 32.31 307 GLU A N 1
ATOM 2337 C CA . GLU A 1 307 ? 20.047 30.738 17.947 1.00 32.31 307 GLU A CA 1
ATOM 2338 C C . GLU A 1 307 ? 20.464 31.355 16.608 1.00 32.31 307 GLU A C 1
ATOM 2340 O O . GLU A 1 307 ? 21.089 30.714 15.764 1.00 32.31 307 GLU A O 1
ATOM 2345 N N . THR A 1 308 ? 20.073 32.607 16.391 1.00 32.62 308 THR A N 1
ATOM 2346 C CA . THR A 1 308 ? 20.539 33.403 15.261 1.00 32.62 308 THR A CA 1
ATOM 2347 C C . THR A 1 308 ? 21.885 34.017 15.633 1.00 32.62 308 THR A C 1
ATOM 2349 O O . THR A 1 308 ? 21.923 34.983 16.395 1.00 32.62 308 THR A O 1
ATOM 2352 N N . GLU A 1 309 ? 22.992 33.503 15.101 1.00 32.69 309 GLU A N 1
ATOM 2353 C CA . GLU A 1 309 ? 24.223 34.296 15.023 1.00 32.69 309 GLU A CA 1
ATOM 2354 C C . GLU A 1 309 ? 24.082 35.234 13.821 1.00 32.69 309 GLU A C 1
ATOM 2356 O O . GLU A 1 309 ? 24.249 34.833 12.672 1.00 32.69 309 GLU A O 1
ATOM 2361 N N . SER A 1 310 ? 23.722 36.495 14.069 1.00 31.55 310 SER A N 1
ATOM 2362 C CA . SER A 1 310 ? 23.960 37.538 13.077 1.00 31.55 310 SER A CA 1
ATOM 2363 C C . SER A 1 310 ? 25.464 37.793 13.029 1.00 31.55 310 SER A C 1
ATOM 2365 O O . SER A 1 310 ? 26.036 38.235 14.028 1.00 31.55 310 SER A O 1
ATOM 2367 N N . GLU A 1 311 ? 26.104 37.552 11.885 1.00 31.89 311 GLU A N 1
ATOM 2368 C CA . GLU A 1 311 ? 27.416 38.130 11.599 1.00 31.89 311 GLU A CA 1
ATOM 2369 C C . GLU A 1 311 ? 27.272 39.661 11.534 1.00 31.89 311 GLU A C 1
ATOM 2371 O O . GLU A 1 311 ? 27.100 40.258 10.473 1.00 31.89 311 GLU A O 1
ATOM 2376 N N . GLU A 1 312 ? 27.338 40.329 12.687 1.00 34.69 312 GLU A N 1
ATOM 2377 C CA . GLU A 1 312 ? 27.846 41.696 12.724 1.00 34.69 312 GLU A CA 1
ATOM 2378 C C . GLU A 1 312 ? 29.345 41.622 12.415 1.00 34.69 312 GLU A C 1
ATOM 2380 O O . GLU A 1 312 ? 30.178 41.347 13.279 1.00 34.69 312 GLU A O 1
ATOM 2385 N N . GLY A 1 313 ? 29.676 41.815 11.140 1.00 31.64 313 GLY A N 1
ATOM 2386 C CA . GLY A 1 313 ? 31.043 41.878 10.645 1.00 31.64 313 GLY A CA 1
ATOM 2387 C C . GLY A 1 313 ? 31.368 43.232 10.015 1.00 31.64 313 GLY A C 1
ATOM 2388 O O . GLY A 1 313 ? 31.088 43.426 8.834 1.00 31.64 313 GLY A O 1
ATOM 2389 N N . ASN A 1 314 ? 32.076 44.060 10.798 1.00 32.75 314 ASN A N 1
ATOM 2390 C CA . ASN A 1 314 ? 32.856 45.275 10.469 1.00 32.75 314 ASN A CA 1
ATOM 2391 C C . ASN A 1 314 ? 32.152 46.633 10.343 1.00 32.75 314 ASN A C 1
ATOM 2393 O O . ASN A 1 314 ? 31.437 46.880 9.349 1.00 32.75 314 ASN A O 1
#

Radius of gyration: 21.02 Å; chains: 1; bounding box: 52×67×49 Å

Secondary structure (DSSP, 8-state):
----SSTT----------TT---THHHHHHHHHHHHHHHTT--EEEE---BSS--SSGGGPPPGGG-SS-SHHHHHHHHHHHHH--EEEEE--S-TT-TTT-B--BTTTSTTSEEEEEE-TTT-PBPTTSPBPPTTSSS-SSSEEEE-SS-GGGHHHHHHHHHHHHHHH-TT--HHHHHHHHHHTBTTTTS-BTTTBT-SB-HHHHHHHTTS-GGG--PPP------TT-TT-EEEEETTSS---SS-EEEEEEE-TTSS-EEEEEEEPSS--EEEEE--TTTT-EEEEEEE-TTS-EEE--GGGS--------

pLDDT: mean 74.54, std 26.03, range [26.84, 98.81]

Sequence (314 aa):
MYSGLAPDASFYLARTEHGTNEYRGEQDNWIAALEWLDSLGVRLVNCSLGYSYGFDDPEENYLPEEMDGRTKIAKAVQLAAEEKGMILVISQGNEGNDLTWQYLSTPAEAPGVISVGATNFRVWTRAGYSGKGPDFLEVVKPDVSVYSTSGTSFSAPVVAGIVAGMLQQDSTLLPAQVQAYLQASGHSVALPNNYVGYGVPDCGKLLVMMQQPIDSIAWPECATVDVSDLDGLEFKLVLADYGFDGETSLARYHLKADRRTVLAERAYAPGMLTETLFLSRSKAEIAYSALVSQTGTCALLTWPQIETESEEGN

Foldseek 3Di:
DDAALANPDDDDDQDQDDVPFAAPCSLVSVLVVLVVCLVVVNAEDFALDFAAQDGPDRVRHHALVVLAQPDPSSVSVLCCQPVSLHAYQYEQFQCCQPPRHNAGGPPQSHPLYQYEFAADDQQQFGDSRTRFHDPNYPAAPNLAYYHDPHGSSVRRSNLSSLVSVVCVVPVVDGSVLSSLLQLLQALQQLAAARRGGSYHGDSVSSVVCSVDPSVPSDRHDNPDDDCPVPAPAKAKDFCPPPPDPQQKKKWKWWQDPVNPHIYTPDIDGDDGDIDIDDDHPVDNGDIWIWIRGPVSDTDRPPPPPGDRDDPPDD